Protein AF-A0A353CWJ1-F1 (afdb_monomer)

Structure (mmCIF, N/CA/C/O backbone):
data_AF-A0A353CWJ1-F1
#
_entry.id   AF-A0A353CWJ1-F1
#
loop_
_atom_site.group_PDB
_atom_site.id
_atom_site.type_symbol
_atom_site.label_atom_id
_atom_site.label_alt_id
_atom_site.label_comp_id
_atom_site.label_asym_id
_atom_site.label_entity_id
_atom_site.label_seq_id
_atom_site.pdbx_PDB_ins_code
_atom_site.Cartn_x
_atom_site.Cartn_y
_atom_site.Cartn_z
_atom_site.occupancy
_atom_site.B_iso_or_equiv
_atom_site.auth_seq_id
_atom_site.auth_comp_id
_atom_site.auth_asym_id
_atom_site.auth_atom_id
_atom_site.pdbx_PDB_model_num
ATOM 1 N N . LEU A 1 1 ? -6.516 33.605 -34.864 1.00 30.91 1 LEU A N 1
ATOM 2 C CA . LEU A 1 1 ? -7.105 32.478 -35.620 1.00 30.91 1 LEU A CA 1
ATOM 3 C C . LEU A 1 1 ? -6.208 31.268 -35.409 1.00 30.91 1 LEU A C 1
ATOM 5 O O . LEU A 1 1 ? -5.034 31.409 -35.695 1.00 30.91 1 LEU A O 1
ATOM 9 N N . ALA A 1 2 ? -6.783 30.192 -34.851 1.00 29.67 2 ALA A N 1
ATOM 10 C CA . ALA A 1 2 ? -6.340 28.784 -34.797 1.00 29.67 2 ALA A CA 1
ATOM 11 C C . ALA A 1 2 ? -4.862 28.455 -34.445 1.00 29.67 2 ALA A C 1
ATOM 13 O O . ALA A 1 2 ? -3.939 28.970 -35.045 1.00 29.67 2 ALA A O 1
ATOM 14 N N . GLY A 1 3 ? -4.536 27.546 -33.526 1.00 27.81 3 GLY A N 1
ATOM 15 C CA . GLY A 1 3 ? -5.351 26.601 -32.774 1.00 27.81 3 GLY A CA 1
ATOM 16 C C . GLY A 1 3 ? -4.527 26.004 -31.629 1.00 27.81 3 GLY A C 1
ATOM 17 O O . GLY A 1 3 ? -3.313 25.845 -31.729 1.00 27.81 3 GLY A O 1
ATOM 18 N N . ARG A 1 4 ? -5.202 25.723 -30.513 1.00 30.53 4 ARG A N 1
ATOM 19 C CA . ARG A 1 4 ? -4.633 25.016 -29.364 1.00 30.53 4 ARG A CA 1
ATOM 20 C C . ARG A 1 4 ? -4.456 23.551 -29.760 1.00 30.53 4 ARG A C 1
ATOM 22 O O . ARG A 1 4 ? -5.449 22.858 -29.968 1.00 30.53 4 ARG A O 1
ATOM 29 N N . GLY A 1 5 ? -3.207 23.115 -29.889 1.00 28.50 5 GLY A N 1
ATOM 30 C CA . GLY A 1 5 ? -2.844 21.710 -30.025 1.00 28.50 5 GLY A CA 1
ATOM 31 C C . GLY A 1 5 ? -2.953 21.031 -28.667 1.00 28.50 5 GLY A C 1
ATOM 32 O O . GLY A 1 5 ? -2.163 21.291 -27.764 1.00 28.50 5 GLY A O 1
ATOM 33 N N . ASP A 1 6 ? -3.981 20.206 -28.516 1.00 31.44 6 ASP A N 1
ATOM 34 C CA . ASP A 1 6 ? -4.230 19.348 -27.362 1.00 31.44 6 ASP A CA 1
ATOM 35 C C . ASP A 1 6 ? -3.139 18.253 -27.333 1.00 31.44 6 ASP A C 1
ATOM 37 O O . ASP A 1 6 ? -3.290 17.188 -27.930 1.00 31.44 6 ASP A O 1
ATOM 41 N N . HIS A 1 7 ? -1.993 18.524 -26.696 1.00 31.59 7 HIS A N 1
ATOM 42 C CA . HIS A 1 7 ? -0.890 17.565 -26.549 1.00 31.59 7 HIS A CA 1
ATOM 43 C C . HIS A 1 7 ? -1.217 16.506 -25.485 1.00 31.59 7 HIS A C 1
ATOM 45 O O . HIS A 1 7 ? -0.604 16.427 -24.425 1.00 31.59 7 HIS A O 1
ATOM 51 N N . ARG A 1 8 ? -2.192 15.643 -25.779 1.00 30.39 8 ARG A N 1
ATOM 52 C CA . ARG A 1 8 ? -2.334 14.333 -25.131 1.00 30.39 8 ARG A CA 1
ATOM 53 C C . ARG A 1 8 ? -1.555 13.290 -25.928 1.00 30.39 8 ARG A C 1
ATOM 55 O O . ARG A 1 8 ? -2.130 12.371 -26.501 1.00 30.39 8 ARG A O 1
ATOM 62 N N . CYS A 1 9 ? -0.232 13.415 -25.947 1.00 26.61 9 CYS A N 1
ATOM 63 C CA . CYS A 1 9 ? 0.637 12.367 -26.474 1.00 26.61 9 CYS A CA 1
ATOM 64 C C . CYS A 1 9 ? 0.866 11.309 -25.385 1.00 26.61 9 CYS A C 1
ATOM 66 O O . CYS A 1 9 ? 1.901 11.271 -24.726 1.00 26.61 9 CYS A O 1
ATOM 68 N N . ILE A 1 10 ? -0.124 10.433 -25.182 1.00 32.72 10 ILE A N 1
ATOM 69 C CA . ILE A 1 10 ? 0.111 9.119 -24.566 1.00 32.72 10 ILE A CA 1
ATOM 70 C C . ILE A 1 10 ? 0.687 8.225 -25.668 1.00 32.72 10 ILE A C 1
ATOM 72 O O . ILE A 1 10 ? 0.016 7.361 -26.221 1.00 32.72 10 ILE A O 1
ATOM 76 N N . SER A 1 11 ? 1.936 8.479 -26.024 1.00 33.09 11 SER A N 1
ATOM 77 C CA . SER A 1 11 ? 2.766 7.565 -26.801 1.00 33.09 11 SER A CA 1
ATOM 78 C C . SER A 1 11 ? 4.026 7.359 -25.977 1.00 33.09 11 SER A C 1
ATOM 80 O O . SER A 1 11 ? 5.033 8.024 -26.191 1.00 33.09 11 SER A O 1
ATOM 82 N N . ARG A 1 12 ? 3.918 6.525 -24.937 1.00 37.31 12 ARG A N 1
ATOM 83 C CA . ARG A 1 12 ? 5.063 6.116 -24.118 1.00 37.31 12 ARG A CA 1
ATOM 84 C C . ARG A 1 12 ? 5.442 4.672 -24.477 1.00 37.31 12 ARG A C 1
ATOM 86 O O . ARG A 1 12 ? 4.534 3.885 -24.761 1.00 37.31 12 ARG A O 1
ATOM 93 N N . PRO A 1 13 ? 6.747 4.362 -24.527 1.00 33.88 13 PRO A N 1
ATOM 94 C CA . PRO A 1 13 ? 7.297 3.127 -25.079 1.00 33.88 13 PRO A CA 1
ATOM 95 C C . PRO A 1 13 ? 6.781 1.872 -24.368 1.00 33.88 13 PRO A C 1
ATOM 97 O O . PRO A 1 13 ? 6.214 1.913 -23.277 1.00 33.88 13 PRO A O 1
ATOM 100 N N . SER A 1 14 ? 6.962 0.733 -25.031 1.00 42.59 14 SER A N 1
ATOM 101 C CA . SER A 1 14 ? 6.383 -0.587 -24.745 1.00 42.59 14 SER A CA 1
ATOM 102 C C . SER A 1 14 ? 6.692 -1.202 -23.370 1.00 42.59 14 SER A C 1
ATOM 104 O O . SER A 1 14 ? 6.148 -2.259 -23.061 1.00 42.59 14 SER A O 1
ATOM 106 N N . GLY A 1 15 ? 7.517 -0.572 -22.532 1.00 51.34 15 GLY A N 1
ATOM 107 C CA . GLY A 1 15 ? 7.828 -1.024 -21.176 1.00 51.34 15 GLY A CA 1
ATOM 108 C C . GLY A 1 15 ? 7.157 -0.139 -20.131 1.00 51.34 15 GLY A C 1
ATOM 109 O O . GLY A 1 15 ? 7.317 1.077 -20.138 1.00 51.34 15 GLY A O 1
ATOM 110 N N . SER A 1 16 ? 6.409 -0.732 -19.199 1.00 64.75 16 SER A N 1
ATOM 111 C CA . SER A 1 16 ? 5.935 0.019 -18.027 1.00 64.75 16 SER A CA 1
ATOM 112 C C . SER A 1 16 ? 6.933 -0.146 -16.874 1.00 64.75 16 SER A C 1
ATOM 114 O O . SER A 1 16 ? 7.385 -1.272 -16.652 1.00 64.75 16 SER A O 1
ATOM 116 N N . PRO A 1 17 ? 7.243 0.904 -16.085 1.00 67.44 17 PRO A N 1
ATOM 117 C CA . PRO A 1 17 ? 8.157 0.797 -14.937 1.00 67.44 17 PRO A CA 1
ATOM 118 C C . PRO A 1 17 ? 7.701 -0.251 -13.905 1.00 67.44 17 PRO A C 1
ATOM 120 O O . PRO A 1 17 ? 8.504 -0.772 -13.140 1.00 67.44 17 PRO A O 1
ATOM 123 N N . PHE A 1 18 ? 6.422 -0.638 -13.930 1.00 68.94 18 PHE A N 1
ATOM 124 C CA . PHE A 1 18 ? 5.866 -1.732 -13.131 1.00 68.94 18 PHE A CA 1
ATOM 125 C C . PHE A 1 18 ? 6.396 -3.118 -13.505 1.00 68.94 18 PHE A C 1
ATOM 127 O O . PHE A 1 18 ? 6.504 -3.980 -12.638 1.00 68.94 18 PHE A O 1
ATOM 134 N N . GLN A 1 19 ? 6.697 -3.347 -14.785 1.00 69.50 19 GLN A N 1
ATOM 135 C CA . GLN A 1 19 ? 7.259 -4.618 -15.242 1.00 69.50 19 GLN A CA 1
ATOM 136 C C . GLN A 1 19 ? 8.696 -4.762 -14.743 1.00 69.50 19 GLN A C 1
ATOM 138 O O . GLN A 1 19 ? 9.034 -5.793 -14.171 1.00 69.50 19 GLN A O 1
ATOM 143 N N . PHE A 1 20 ? 9.495 -3.699 -14.862 1.00 74.12 20 PHE A N 1
ATOM 144 C CA . PHE A 1 20 ? 10.858 -3.656 -14.330 1.00 74.12 20 PHE A CA 1
ATOM 145 C C . PHE A 1 20 ? 10.880 -3.789 -12.811 1.00 74.12 20 PHE A C 1
ATOM 147 O O . PHE A 1 20 ? 11.671 -4.559 -12.278 1.00 74.12 20 PHE A O 1
ATOM 154 N N . GLN A 1 21 ? 9.949 -3.135 -12.114 1.00 77.75 21 GLN A N 1
ATOM 155 C CA . GLN A 1 21 ? 9.816 -3.295 -10.671 1.00 77.75 21 GLN A CA 1
ATOM 156 C C . GLN A 1 21 ? 9.611 -4.755 -10.250 1.00 77.75 21 GLN A C 1
ATOM 158 O O . GLN A 1 21 ? 10.223 -5.217 -9.291 1.00 77.75 21 GLN A O 1
ATOM 163 N N . ALA A 1 22 ? 8.742 -5.481 -10.957 1.00 72.12 22 ALA A N 1
ATOM 164 C CA . ALA A 1 22 ? 8.478 -6.881 -10.653 1.00 72.12 22 ALA A CA 1
ATOM 165 C C . ALA A 1 22 ? 9.661 -7.792 -11.023 1.00 72.12 22 ALA A C 1
ATOM 167 O O . ALA A 1 22 ? 9.950 -8.732 -10.292 1.00 72.12 22 ALA A O 1
ATOM 168 N N . MET A 1 23 ? 10.367 -7.500 -12.121 1.00 74.81 23 MET A N 1
ATOM 169 C CA . MET A 1 23 ? 11.551 -8.258 -12.547 1.00 74.81 23 MET A CA 1
ATOM 170 C C . MET A 1 23 ? 12.744 -8.080 -11.600 1.00 74.81 23 MET A C 1
ATOM 172 O O . MET A 1 23 ? 13.456 -9.041 -11.329 1.00 74.81 23 MET A O 1
ATOM 176 N N . HIS A 1 24 ? 12.955 -6.865 -11.091 1.00 78.44 24 HIS A N 1
ATOM 177 C CA . HIS A 1 24 ? 14.080 -6.532 -10.214 1.00 78.44 24 HIS A CA 1
ATOM 178 C C . HIS A 1 24 ? 13.743 -6.619 -8.715 1.00 78.44 24 HIS A C 1
ATOM 180 O O . HIS A 1 24 ? 14.597 -6.317 -7.884 1.00 78.44 24 HIS A O 1
ATOM 186 N N . ASP A 1 25 ? 12.516 -7.022 -8.365 1.00 79.69 25 ASP A N 1
ATOM 187 C CA . ASP A 1 25 ? 12.012 -7.113 -6.987 1.00 79.69 25 ASP A CA 1
ATOM 188 C C . ASP A 1 25 ? 12.264 -5.830 -6.164 1.00 79.69 25 ASP A C 1
ATOM 190 O O . ASP A 1 25 ? 12.694 -5.854 -5.005 1.00 79.69 25 ASP A O 1
ATOM 194 N N . THR A 1 26 ? 12.028 -4.671 -6.789 1.00 82.38 26 THR A N 1
ATOM 195 C CA . THR A 1 26 ? 12.286 -3.359 -6.184 1.00 82.38 26 THR A CA 1
ATOM 196 C C . THR A 1 26 ? 11.067 -2.815 -5.444 1.00 82.38 26 THR A C 1
ATOM 198 O O . THR A 1 26 ? 9.907 -3.040 -5.800 1.00 82.38 26 THR A O 1
ATOM 201 N N . THR A 1 27 ? 11.324 -2.030 -4.400 1.00 83.00 27 THR A N 1
ATOM 202 C CA . THR A 1 27 ? 10.284 -1.273 -3.692 1.00 83.00 27 THR A CA 1
ATOM 203 C C . THR A 1 27 ? 9.790 -0.098 -4.541 1.00 83.00 27 THR A C 1
ATOM 205 O O . THR A 1 27 ? 10.390 0.223 -5.566 1.00 83.00 27 THR A O 1
ATOM 208 N N . ASP A 1 28 ? 8.705 0.574 -4.154 1.00 81.25 28 ASP A N 1
ATOM 209 C CA . ASP A 1 28 ? 8.201 1.739 -4.897 1.00 81.25 28 ASP A CA 1
ATOM 210 C C . ASP A 1 28 ? 9.212 2.894 -4.871 1.00 81.25 28 ASP A C 1
ATOM 212 O O . ASP A 1 28 ? 9.433 3.546 -5.889 1.00 81.25 28 ASP A O 1
ATOM 216 N N . GLU A 1 29 ? 9.867 3.115 -3.729 1.00 82.50 29 GLU A N 1
ATOM 217 C CA . GLU A 1 29 ? 10.924 4.127 -3.576 1.00 82.50 29 GLU A CA 1
ATOM 218 C C . GLU A 1 29 ? 12.157 3.800 -4.408 1.00 82.50 29 GLU A C 1
ATOM 220 O O . GLU A 1 29 ? 12.704 4.676 -5.079 1.00 82.50 29 GLU A O 1
ATOM 225 N N . GLU A 1 30 ? 12.560 2.531 -4.408 1.00 84.62 30 GLU A N 1
ATOM 226 C CA . GLU A 1 30 ? 13.675 2.083 -5.226 1.00 84.62 30 GLU A CA 1
ATOM 227 C C . GLU A 1 30 ? 13.333 2.185 -6.712 1.00 84.62 30 GLU A C 1
ATOM 229 O O . GLU A 1 30 ? 14.128 2.693 -7.481 1.00 84.62 30 GLU A O 1
ATOM 234 N N . THR A 1 31 ? 12.116 1.825 -7.117 1.00 86.25 31 THR A N 1
ATOM 235 C CA . THR A 1 31 ? 11.660 1.937 -8.512 1.00 86.25 31 THR A CA 1
ATOM 236 C C . THR A 1 31 ? 11.688 3.382 -9.002 1.00 86.25 31 THR A C 1
ATOM 238 O O . THR A 1 31 ? 12.132 3.640 -10.116 1.00 86.25 31 THR A O 1
ATOM 241 N N . VAL A 1 32 ? 11.247 4.340 -8.179 1.00 86.75 32 VAL A N 1
ATOM 242 C CA . VAL A 1 32 ? 11.333 5.772 -8.516 1.00 86.75 32 VAL A CA 1
ATOM 243 C C . VAL A 1 32 ? 12.788 6.217 -8.652 1.00 86.75 32 VAL A C 1
ATOM 245 O O . VAL A 1 32 ? 13.117 6.944 -9.585 1.00 86.75 32 VAL A O 1
ATOM 248 N N . ARG A 1 33 ? 13.668 5.769 -7.749 1.00 86.88 33 ARG A N 1
ATOM 249 C CA . ARG A 1 33 ? 15.101 6.089 -7.791 1.00 86.88 33 ARG A CA 1
ATOM 250 C C . ARG A 1 33 ? 15.786 5.487 -9.020 1.00 86.88 33 ARG A C 1
ATOM 252 O O . ARG A 1 33 ? 16.538 6.185 -9.691 1.00 86.88 33 ARG A O 1
ATOM 259 N N . GLN A 1 34 ? 15.505 4.225 -9.323 1.00 87.44 34 GLN A N 1
ATOM 260 C CA . GLN A 1 34 ? 16.024 3.513 -10.488 1.00 87.44 34 GLN A CA 1
ATOM 261 C C . GLN A 1 34 ? 15.547 4.181 -11.778 1.00 87.44 34 GLN A C 1
ATOM 263 O O . GLN A 1 34 ? 16.359 4.477 -12.644 1.00 87.44 34 GLN A O 1
ATOM 268 N N . LEU A 1 35 ? 14.261 4.533 -11.871 1.00 86.38 35 LEU A N 1
ATOM 269 C CA . LEU A 1 35 ? 13.751 5.273 -13.022 1.00 86.38 35 LEU A CA 1
ATOM 270 C C . LEU A 1 35 ? 14.423 6.644 -13.175 1.00 86.38 35 LEU A C 1
ATOM 272 O O . LEU A 1 35 ? 14.682 7.048 -14.298 1.00 86.38 35 LEU A O 1
ATOM 276 N N . ALA A 1 36 ? 14.739 7.335 -12.078 1.00 86.75 36 ALA A N 1
ATOM 277 C CA . ALA A 1 36 ? 15.370 8.652 -12.135 1.00 86.75 36 ALA A CA 1
ATOM 278 C C . ALA A 1 36 ? 16.849 8.599 -12.551 1.00 86.75 36 ALA A C 1
ATOM 280 O O . ALA A 1 36 ? 17.288 9.440 -13.330 1.00 86.75 36 ALA A O 1
ATOM 281 N N . PHE A 1 37 ? 17.614 7.622 -12.056 1.00 87.44 37 PHE A N 1
ATOM 282 C CA . PHE A 1 37 ? 19.081 7.669 -12.128 1.00 87.44 37 PHE A CA 1
ATOM 283 C C . PHE A 1 37 ? 19.746 6.482 -12.831 1.00 87.44 37 PHE A C 1
ATOM 285 O O . PHE A 1 37 ? 20.940 6.555 -13.109 1.00 87.44 37 PHE A O 1
ATOM 292 N N . ASN A 1 38 ? 19.031 5.388 -13.108 1.00 87.38 38 ASN A N 1
ATOM 293 C CA . ASN A 1 38 ? 19.634 4.213 -13.728 1.00 87.38 38 ASN A CA 1
ATOM 294 C C . ASN A 1 38 ? 19.552 4.279 -15.259 1.00 87.38 38 ASN A C 1
ATOM 296 O O . ASN A 1 38 ? 18.500 4.055 -15.859 1.00 87.38 38 ASN A O 1
ATOM 300 N N . THR A 1 39 ? 20.701 4.506 -15.892 1.00 84.62 39 THR A N 1
ATOM 301 C CA . THR A 1 39 ? 20.842 4.549 -17.351 1.00 84.62 39 THR A CA 1
ATOM 302 C C . THR A 1 39 ? 20.463 3.230 -18.031 1.00 84.62 39 THR A C 1
ATOM 304 O O . THR A 1 39 ? 19.946 3.250 -19.145 1.00 84.62 39 THR A O 1
ATOM 307 N N . GLU A 1 40 ? 20.654 2.079 -17.376 1.00 84.44 40 GLU A N 1
ATOM 308 C CA . GLU A 1 40 ? 20.216 0.780 -17.910 1.00 84.44 40 GLU A CA 1
ATOM 309 C C . GLU A 1 40 ? 18.692 0.736 -18.048 1.00 84.44 40 GLU A C 1
ATOM 311 O O . GLU A 1 40 ? 18.171 0.256 -19.054 1.00 84.44 40 GLU A O 1
ATOM 316 N N . TRP A 1 41 ? 17.969 1.295 -17.071 1.00 85.44 41 TRP A N 1
ATOM 317 C CA . TRP A 1 41 ? 16.512 1.404 -17.125 1.00 85.44 41 TRP A CA 1
ATOM 318 C C . TRP A 1 41 ? 16.070 2.400 -18.189 1.00 85.44 41 TRP A C 1
ATOM 320 O O . TRP A 1 41 ? 15.092 2.139 -18.883 1.00 85.44 41 TRP A O 1
ATOM 330 N N . HIS A 1 42 ? 16.789 3.515 -18.354 1.00 86.12 42 HIS A N 1
ATOM 331 C CA . HIS A 1 42 ? 16.493 4.478 -19.417 1.00 86.12 42 HIS A CA 1
ATOM 332 C C . HIS A 1 42 ? 16.626 3.838 -20.791 1.00 86.12 42 HIS A C 1
ATOM 334 O O . HIS A 1 42 ? 15.705 3.934 -21.595 1.00 86.12 42 HIS A O 1
ATOM 340 N N . TYR A 1 43 ? 17.722 3.121 -21.032 1.00 82.44 43 TYR A N 1
ATOM 341 C CA . TYR A 1 43 ? 17.945 2.433 -22.298 1.00 82.44 43 TYR A CA 1
ATOM 342 C C . TYR A 1 43 ? 16.901 1.338 -22.540 1.00 82.44 43 TYR A C 1
ATOM 344 O O . TYR A 1 43 ? 16.308 1.260 -23.613 1.00 82.44 43 TYR A O 1
ATOM 352 N N . ALA A 1 44 ? 16.621 0.516 -21.527 1.00 80.06 44 ALA A N 1
ATOM 353 C CA . ALA A 1 44 ? 15.680 -0.589 -21.656 1.00 80.06 44 ALA A CA 1
ATOM 354 C C . ALA A 1 44 ? 14.219 -0.130 -21.825 1.00 80.06 44 ALA A C 1
ATOM 356 O O . ALA A 1 44 ? 13.419 -0.826 -22.453 1.00 80.06 44 ALA A O 1
ATOM 357 N N . LEU A 1 45 ? 13.867 1.037 -21.278 1.00 77.62 45 LEU A N 1
ATOM 358 C CA . LEU A 1 45 ? 12.556 1.666 -21.434 1.00 77.62 45 LEU A CA 1
ATOM 359 C C . LEU A 1 45 ? 12.490 2.631 -22.622 1.00 77.62 45 LEU A C 1
ATOM 361 O O . LEU A 1 45 ? 11.457 3.269 -22.781 1.00 77.62 45 LEU A O 1
ATOM 365 N N . ASP A 1 46 ? 13.540 2.735 -23.443 1.00 81.75 46 ASP A N 1
ATOM 366 C CA . ASP A 1 46 ? 13.624 3.677 -24.569 1.00 81.75 46 ASP A CA 1
ATOM 367 C C . ASP A 1 46 ? 13.323 5.135 -24.149 1.00 81.75 46 ASP A C 1
ATOM 369 O O . ASP A 1 46 ? 12.637 5.899 -24.827 1.00 81.75 46 ASP A O 1
ATOM 373 N N . LEU A 1 47 ? 13.807 5.519 -22.963 1.00 79.12 47 LEU A N 1
ATOM 374 C CA . LEU A 1 47 ? 13.747 6.882 -22.438 1.00 79.12 47 LEU A CA 1
ATOM 375 C C . LEU A 1 47 ? 14.954 7.661 -22.963 1.00 79.12 47 LEU A C 1
ATOM 377 O O . LEU A 1 47 ? 15.935 7.878 -22.254 1.00 79.12 47 LEU A O 1
ATOM 381 N N . SER A 1 48 ? 14.879 8.060 -24.231 1.00 71.25 48 SER A N 1
ATOM 382 C CA . SER A 1 48 ? 15.932 8.828 -24.907 1.00 71.25 48 SER A CA 1
ATOM 383 C C . SER A 1 48 ? 15.971 10.311 -24.515 1.00 71.25 48 SER A C 1
ATOM 385 O O . SER A 1 48 ? 16.883 11.026 -24.920 1.00 71.25 48 SER A O 1
ATOM 387 N N . ASP A 1 49 ? 14.953 10.795 -23.801 1.00 75.19 49 ASP A N 1
ATOM 388 C CA . ASP A 1 49 ? 14.828 12.191 -23.384 1.00 75.19 49 ASP A CA 1
ATOM 389 C C . ASP A 1 49 ? 15.449 12.404 -21.999 1.00 75.19 49 ASP A C 1
ATOM 391 O O . ASP A 1 49 ? 15.070 11.728 -21.046 1.00 75.19 49 ASP A O 1
ATOM 395 N N . GLU A 1 50 ? 16.367 13.366 -21.886 1.00 74.62 50 GLU A N 1
ATOM 396 C CA . GLU A 1 50 ? 17.038 13.761 -20.638 1.00 74.62 50 GLU A CA 1
ATOM 397 C C . GLU A 1 50 ? 16.150 14.606 -19.710 1.00 74.62 50 GLU A C 1
ATOM 399 O O . GLU A 1 50 ? 16.568 14.963 -18.611 1.00 74.62 50 GLU A O 1
ATOM 404 N N . SER A 1 51 ? 14.922 14.925 -20.127 1.00 79.25 51 SER A N 1
ATOM 405 C CA . SER A 1 51 ? 13.958 15.651 -19.304 1.00 79.25 51 SER A CA 1
ATOM 406 C C . SER A 1 51 ? 13.548 14.889 -18.039 1.00 79.25 51 SER A C 1
ATOM 408 O O . SER A 1 51 ? 13.199 13.701 -18.067 1.00 79.25 51 SER A O 1
ATOM 410 N N . ASP A 1 52 ? 13.440 15.632 -16.935 1.00 74.44 52 ASP A N 1
ATOM 411 C CA . ASP A 1 52 ? 12.855 15.154 -15.681 1.00 74.44 52 ASP A CA 1
ATOM 412 C C . ASP A 1 52 ? 11.418 14.627 -15.874 1.00 74.44 52 ASP A C 1
ATOM 414 O O . ASP A 1 52 ? 11.000 13.705 -15.178 1.00 74.44 52 ASP A O 1
ATOM 418 N N . GLU A 1 53 ? 10.652 15.136 -16.848 1.00 73.94 53 GLU A N 1
ATOM 419 C CA . GLU A 1 53 ? 9.279 14.666 -17.116 1.00 73.94 53 GLU A CA 1
ATOM 420 C C . GLU A 1 53 ? 9.211 13.218 -17.643 1.00 73.94 53 GLU A C 1
ATOM 422 O O . GLU A 1 53 ? 8.187 12.527 -17.496 1.00 73.94 53 GLU A O 1
ATOM 427 N N . GLY A 1 54 ? 10.287 12.764 -18.291 1.00 72.56 54 GLY A N 1
ATOM 428 C CA . GLY A 1 54 ? 10.431 11.413 -18.829 1.00 72.56 54 GLY A CA 1
ATOM 429 C C . GLY A 1 54 ? 11.040 10.441 -17.821 1.00 72.56 54 GLY A C 1
ATOM 430 O O . GLY A 1 54 ? 10.583 9.300 -17.719 1.00 72.56 54 GLY A O 1
ATOM 431 N N . LYS A 1 55 ? 12.032 10.909 -17.055 1.00 82.62 55 LYS A N 1
ATOM 432 C CA . LYS A 1 55 ? 12.860 10.081 -16.165 1.00 82.62 55 LYS A CA 1
ATOM 433 C C . LYS A 1 55 ? 12.386 10.064 -14.711 1.00 82.62 55 LYS A C 1
ATOM 435 O O . LYS A 1 55 ? 12.717 9.146 -13.970 1.00 82.62 55 LYS A O 1
ATOM 440 N N . TYR A 1 56 ? 11.558 11.012 -14.278 1.00 83.56 56 TYR A N 1
ATOM 441 C CA . TYR A 1 56 ? 11.060 11.053 -12.905 1.00 83.56 56 TYR A CA 1
ATOM 442 C C . TYR A 1 56 ? 9.546 10.836 -12.813 1.00 83.56 56 TYR A C 1
ATOM 444 O O . TYR A 1 56 ? 8.741 11.429 -13.531 1.00 83.56 56 TYR A O 1
ATOM 452 N N . VAL A 1 57 ? 9.130 10.007 -11.851 1.00 83.06 57 VAL A N 1
ATOM 453 C CA . VAL A 1 57 ? 7.729 9.887 -11.431 1.00 83.06 57 VAL A CA 1
ATOM 454 C C . VAL A 1 57 ? 7.647 9.916 -9.914 1.00 83.06 57 VAL A C 1
ATOM 456 O O . VAL A 1 57 ? 8.397 9.234 -9.225 1.00 83.06 57 VAL A O 1
ATOM 459 N N . CYS A 1 58 ? 6.703 10.673 -9.358 1.00 81.38 58 CYS A N 1
ATOM 460 C CA . CYS A 1 58 ? 6.505 10.652 -7.914 1.00 81.38 58 CYS A CA 1
ATOM 461 C C . CYS A 1 58 ? 5.812 9.349 -7.468 1.00 81.38 58 CYS A C 1
ATOM 463 O O . CYS A 1 58 ? 5.019 8.754 -8.206 1.00 81.38 58 CYS A O 1
ATOM 465 N N . LEU A 1 59 ? 6.046 8.942 -6.215 1.00 79.56 59 LEU A N 1
ATOM 466 C CA . LEU A 1 59 ? 5.468 7.729 -5.612 1.00 79.56 59 LEU A CA 1
ATOM 467 C C . LEU A 1 59 ? 3.944 7.650 -5.762 1.00 79.56 59 LEU A C 1
ATOM 469 O O . LEU A 1 59 ? 3.385 6.598 -6.067 1.00 79.56 59 LEU A O 1
ATOM 473 N N . ARG A 1 60 ? 3.254 8.784 -5.583 1.00 76.62 60 ARG A N 1
ATOM 474 C CA . ARG A 1 60 ? 1.795 8.853 -5.728 1.00 76.62 60 ARG A CA 1
ATOM 475 C C . ARG A 1 60 ? 1.356 8.512 -7.152 1.00 76.62 60 ARG A C 1
ATOM 477 O O . ARG A 1 60 ? 0.345 7.826 -7.314 1.00 76.62 60 ARG A O 1
ATOM 484 N N . THR A 1 61 ? 2.082 8.978 -8.163 1.00 80.38 61 THR A N 1
ATOM 485 C CA . THR A 1 61 ? 1.784 8.690 -9.571 1.00 80.38 61 THR A CA 1
ATOM 486 C C . THR A 1 61 ? 2.022 7.220 -9.880 1.00 80.38 61 THR A C 1
ATOM 488 O O . THR A 1 61 ? 1.124 6.578 -10.424 1.00 80.38 61 THR A O 1
ATOM 491 N N . LEU A 1 62 ? 3.163 6.665 -9.451 1.00 79.44 62 LEU A N 1
ATOM 492 C CA . LEU A 1 62 ? 3.477 5.240 -9.595 1.00 79.44 62 LEU A CA 1
ATOM 493 C C . LEU A 1 62 ? 2.358 4.375 -8.991 1.00 79.44 62 LEU A C 1
ATOM 495 O O . LEU A 1 62 ? 1.785 3.511 -9.655 1.00 79.44 62 LEU A O 1
ATOM 499 N N . TRP A 1 63 ? 1.955 4.684 -7.760 1.00 71.62 63 TRP A N 1
ATOM 500 C CA . TRP A 1 63 ? 0.876 3.982 -7.074 1.00 71.62 63 TRP A CA 1
ATOM 501 C C . TRP A 1 63 ? -0.470 4.095 -7.803 1.00 71.62 63 TRP A C 1
ATOM 503 O O . TRP A 1 63 ? -1.166 3.099 -7.999 1.00 71.62 63 TRP A O 1
ATOM 513 N N . THR A 1 64 ? -0.839 5.301 -8.237 1.00 73.19 64 THR A N 1
ATOM 514 C CA . THR A 1 64 ? -2.126 5.557 -8.908 1.00 73.19 64 THR A CA 1
ATOM 515 C C . THR A 1 64 ? -2.212 4.826 -10.244 1.00 73.19 64 THR A C 1
ATOM 517 O O . THR A 1 64 ? -3.236 4.220 -10.556 1.00 73.19 64 THR A O 1
ATOM 520 N N . MET A 1 65 ? -1.127 4.830 -11.018 1.00 75.31 65 MET A N 1
ATOM 521 C CA . MET A 1 65 ? -1.048 4.087 -12.272 1.00 75.31 65 MET A CA 1
ATOM 522 C C . MET A 1 65 ? -1.140 2.573 -12.037 1.00 75.31 65 MET A C 1
ATOM 524 O O . MET A 1 65 ? -1.896 1.907 -12.745 1.00 75.31 65 MET A O 1
ATOM 528 N N . ARG A 1 66 ? -0.470 2.029 -11.007 1.00 75.50 66 ARG A N 1
ATOM 529 C CA . ARG A 1 66 ? -0.588 0.605 -10.638 1.00 75.50 66 ARG A CA 1
ATOM 530 C C . ARG A 1 66 ? -2.030 0.218 -10.312 1.00 75.50 66 ARG A C 1
ATOM 532 O O . ARG A 1 66 ? -2.513 -0.795 -10.813 1.00 75.50 66 ARG A O 1
ATOM 539 N N . GLN A 1 67 ? -2.719 1.028 -9.505 1.00 70.12 67 GLN A N 1
ATOM 540 C CA . GL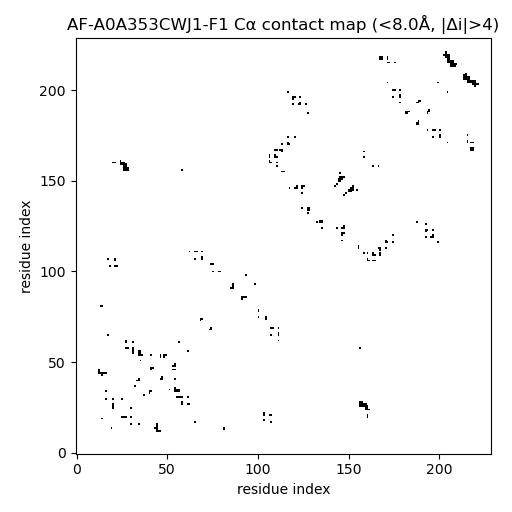N A 1 67 ? -4.131 0.811 -9.170 1.00 70.12 67 GLN A CA 1
ATOM 541 C C . GLN A 1 67 ? -5.001 0.799 -10.424 1.00 70.12 67 GLN A C 1
ATOM 543 O O . GLN A 1 67 ? -5.747 -0.149 -10.645 1.00 70.12 67 GLN A O 1
ATOM 548 N N . LEU A 1 68 ? -4.851 1.803 -11.290 1.00 73.00 68 LEU A N 1
ATOM 549 C CA . LEU A 1 68 ? -5.651 1.930 -12.506 1.00 73.00 68 LEU A CA 1
ATOM 550 C C . LEU A 1 68 ? -5.440 0.747 -13.466 1.00 73.00 68 LEU A C 1
ATOM 552 O O . LEU A 1 68 ? -6.398 0.252 -14.063 1.00 73.00 68 LEU A O 1
ATOM 556 N N . LEU A 1 69 ? -4.200 0.268 -13.597 1.00 70.81 69 LEU A N 1
ATOM 557 C CA . LEU A 1 69 ? -3.867 -0.906 -14.408 1.00 70.81 69 LEU A CA 1
ATOM 558 C C . LEU A 1 69 ? -4.477 -2.192 -13.840 1.00 70.81 69 LEU A C 1
ATOM 560 O O . LEU A 1 69 ? -5.046 -2.983 -14.599 1.00 70.81 69 LEU A O 1
ATOM 564 N N . ALA A 1 70 ? -4.405 -2.379 -12.518 1.00 68.44 70 ALA A N 1
ATOM 565 C CA . ALA A 1 70 ? -4.989 -3.529 -11.833 1.00 68.44 70 ALA A CA 1
ATOM 566 C C . ALA A 1 70 ? -6.529 -3.519 -11.894 1.00 68.44 70 ALA A C 1
ATOM 568 O O . ALA A 1 70 ? -7.147 -4.553 -12.154 1.00 68.44 70 ALA A O 1
ATOM 569 N N 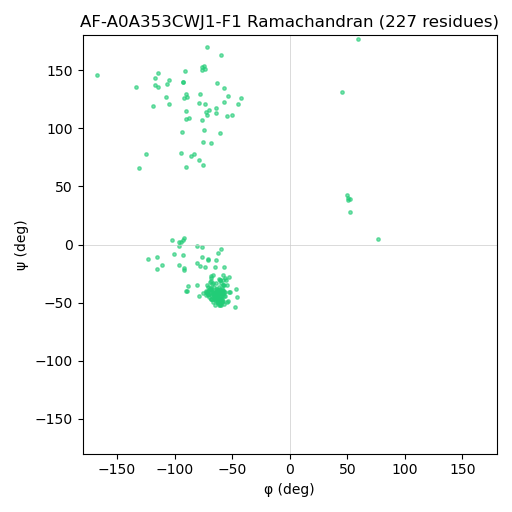. GLU A 1 71 ? -7.160 -2.357 -11.701 1.00 65.94 71 GLU A N 1
ATOM 570 C CA . GLU A 1 71 ? -8.615 -2.180 -11.769 1.00 65.94 71 GLU A CA 1
ATOM 571 C C . GLU A 1 71 ? -9.165 -2.479 -13.163 1.00 65.94 71 GLU A C 1
ATOM 573 O O . GLU A 1 71 ? -10.154 -3.203 -13.308 1.00 65.94 71 GLU A O 1
ATOM 578 N N . LYS A 1 72 ? -8.499 -1.959 -14.199 1.00 72.38 72 LYS A N 1
ATOM 579 C CA . LYS A 1 72 ? -8.914 -2.131 -15.595 1.00 72.38 72 LYS A CA 1
ATOM 580 C C . LYS A 1 72 ? -8.499 -3.474 -16.201 1.00 72.38 72 LYS A C 1
ATOM 582 O O . LYS A 1 72 ? -8.820 -3.723 -17.359 1.00 72.38 72 LYS A O 1
ATOM 587 N N . LYS A 1 73 ? -7.798 -4.337 -15.450 1.00 68.62 73 LYS A N 1
ATOM 588 C CA . LYS A 1 73 ? -7.206 -5.599 -15.945 1.00 68.62 73 LYS A CA 1
ATOM 589 C C . LYS A 1 73 ? -6.329 -5.403 -17.195 1.00 68.62 73 LYS A C 1
ATOM 591 O O . LYS A 1 73 ? -6.214 -6.294 -18.039 1.00 68.62 73 LYS A O 1
ATOM 596 N N . LEU A 1 74 ? -5.755 -4.207 -17.329 1.00 68.62 74 LEU A N 1
ATOM 597 C CA . LEU A 1 74 ? -4.848 -3.846 -18.419 1.00 68.62 74 LEU A CA 1
ATOM 598 C C . LEU A 1 74 ? -3.450 -4.421 -18.179 1.00 68.62 74 LEU A C 1
ATOM 600 O O . LEU A 1 74 ? -2.691 -4.563 -19.129 1.00 68.62 74 LEU A O 1
ATOM 604 N N . ASP A 1 75 ? -3.148 -4.796 -16.932 1.00 64.94 75 ASP A N 1
ATOM 605 C CA . ASP A 1 75 ? -1.938 -5.501 -16.502 1.00 64.94 75 ASP A CA 1
ATOM 606 C C . ASP A 1 75 ? -1.620 -6.702 -17.405 1.00 64.94 75 ASP A C 1
ATOM 608 O O . ASP A 1 75 ? -0.538 -6.791 -17.986 1.00 64.94 75 ASP A O 1
ATOM 612 N N . ARG A 1 76 ? -2.597 -7.595 -17.586 1.00 66.06 76 ARG A N 1
ATOM 613 C CA . ARG A 1 76 ? -2.426 -8.815 -18.379 1.00 66.06 76 ARG A CA 1
ATOM 614 C C . ARG A 1 76 ? -2.359 -8.532 -19.877 1.00 66.06 76 ARG A C 1
ATOM 616 O O . ARG A 1 76 ? -1.550 -9.133 -20.567 1.00 66.06 76 ARG A O 1
ATOM 623 N N . LEU A 1 77 ? -3.185 -7.609 -20.372 1.00 69.62 77 LEU A N 1
ATOM 624 C CA . LEU A 1 77 ? -3.209 -7.258 -21.794 1.00 69.62 77 LEU A CA 1
ATOM 625 C C . LEU A 1 77 ? -1.906 -6.590 -22.239 1.00 69.62 77 LEU A C 1
ATOM 627 O O . LEU A 1 77 ? -1.383 -6.940 -23.293 1.00 69.62 77 LEU A O 1
ATOM 631 N N . LEU A 1 78 ? -1.368 -5.666 -21.439 1.00 69.44 78 LEU A N 1
ATOM 632 C CA . LEU A 1 78 ? -0.081 -5.028 -21.715 1.00 69.44 78 LEU A CA 1
ATOM 633 C C . LEU A 1 78 ? 1.043 -6.059 -21.728 1.00 69.44 78 LEU A C 1
ATOM 635 O O . LEU A 1 78 ? 1.805 -6.099 -22.689 1.00 69.44 78 LEU A O 1
ATOM 639 N N . PHE A 1 79 ? 1.107 -6.919 -20.708 1.00 69.19 79 PHE A N 1
ATOM 640 C CA . PHE A 1 79 ? 2.134 -7.953 -20.638 1.00 69.19 79 PHE A CA 1
ATOM 641 C C . PHE A 1 79 ? 2.043 -8.912 -21.828 1.00 69.19 79 PHE A C 1
ATOM 643 O O . PHE A 1 79 ? 3.011 -9.063 -22.565 1.00 69.19 79 PHE A O 1
ATOM 650 N N . ASP A 1 80 ? 0.862 -9.480 -22.089 1.00 70.38 80 ASP A N 1
ATOM 651 C CA . ASP A 1 80 ? 0.659 -10.417 -23.196 1.00 70.38 80 ASP A CA 1
ATOM 652 C C . ASP A 1 80 ? 1.011 -9.778 -24.547 1.00 70.38 80 ASP A C 1
ATOM 654 O O . ASP A 1 80 ? 1.583 -10.440 -25.409 1.00 70.38 80 ASP A O 1
ATOM 658 N N . THR A 1 81 ? 0.693 -8.496 -24.750 1.00 72.81 81 THR A N 1
ATOM 659 C CA . THR A 1 81 ? 0.995 -7.787 -26.004 1.00 72.81 81 THR A CA 1
ATOM 660 C C . THR A 1 81 ? 2.498 -7.591 -26.186 1.00 72.81 81 THR A C 1
ATOM 662 O O . THR A 1 81 ? 3.028 -7.890 -27.257 1.00 72.81 81 THR A O 1
ATOM 665 N N . VAL A 1 82 ? 3.194 -7.139 -25.141 1.00 71.88 82 VAL A N 1
ATOM 666 C CA . VAL A 1 82 ? 4.647 -6.919 -25.166 1.00 71.88 82 VAL A CA 1
ATOM 667 C C . VAL A 1 82 ? 5.382 -8.247 -25.333 1.00 71.88 82 VAL A C 1
ATOM 669 O O . VAL A 1 82 ? 6.219 -8.371 -26.223 1.00 71.88 82 VAL A O 1
ATOM 672 N N . THR A 1 83 ? 5.015 -9.277 -24.568 1.00 67.25 83 THR A N 1
ATOM 673 C CA . THR A 1 83 ? 5.620 -10.611 -24.666 1.00 67.25 83 THR A CA 1
ATOM 674 C C . THR A 1 83 ? 5.369 -11.254 -26.024 1.00 67.25 83 THR A C 1
ATOM 676 O O . THR A 1 83 ? 6.296 -11.814 -26.595 1.00 67.25 83 THR A O 1
ATOM 679 N N . LYS A 1 84 ? 4.162 -11.136 -26.598 1.00 72.50 84 LYS A N 1
ATOM 680 C CA . LYS A 1 84 ? 3.892 -11.624 -27.963 1.00 72.50 84 LYS A CA 1
ATOM 681 C C . LYS A 1 84 ? 4.746 -10.904 -28.997 1.00 72.50 84 LYS A C 1
ATOM 683 O O . LYS A 1 84 ? 5.264 -11.544 -29.910 1.00 72.50 84 LYS A O 1
ATOM 688 N N . LYS A 1 85 ? 4.912 -9.585 -28.857 1.00 76.69 85 LYS A N 1
ATOM 689 C CA . LYS A 1 85 ? 5.750 -8.811 -29.773 1.00 76.69 85 LYS A CA 1
ATOM 690 C C . LYS A 1 85 ? 7.215 -9.231 -29.655 1.00 76.69 85 LYS A C 1
ATOM 692 O O . LYS A 1 85 ? 7.821 -9.535 -30.677 1.00 76.69 85 LYS A O 1
ATOM 697 N N . LEU A 1 86 ? 7.746 -9.344 -28.439 1.00 70.69 86 LEU A N 1
ATOM 698 C CA . LEU A 1 86 ? 9.107 -9.825 -28.191 1.00 70.69 86 LEU A CA 1
ATOM 699 C C . LEU A 1 86 ? 9.308 -11.253 -28.716 1.00 70.69 86 LEU A C 1
ATOM 701 O O . LEU A 1 86 ? 10.266 -11.494 -29.439 1.00 70.69 86 LEU A O 1
ATOM 705 N N . ALA A 1 87 ? 8.376 -12.173 -28.459 1.00 73.25 87 ALA A N 1
ATOM 706 C CA . ALA A 1 87 ? 8.437 -13.538 -28.981 1.00 73.25 87 ALA A CA 1
ATOM 707 C C . ALA A 1 87 ? 8.478 -13.576 -30.516 1.00 73.25 87 ALA A C 1
ATOM 709 O O . ALA A 1 87 ? 9.248 -14.344 -31.086 1.00 73.25 87 ALA A O 1
ATOM 710 N N . SER A 1 88 ? 7.701 -12.712 -31.183 1.00 75.50 88 SER A N 1
ATOM 711 C CA . SER A 1 88 ? 7.711 -12.605 -32.647 1.00 75.50 88 SER A CA 1
ATOM 712 C C . SER A 1 88 ? 9.015 -12.026 -33.203 1.00 75.50 88 SER A C 1
ATOM 714 O O . SER A 1 88 ? 9.487 -12.485 -34.236 1.00 75.50 88 SER A O 1
ATOM 716 N N . VAL A 1 89 ? 9.612 -11.043 -32.519 1.00 79.44 89 VAL A N 1
ATOM 717 C CA . VAL A 1 89 ? 10.854 -10.379 -32.952 1.00 79.44 89 VAL A CA 1
ATOM 718 C C . VAL A 1 89 ? 12.067 -11.275 -32.710 1.00 79.44 89 VAL A C 1
ATOM 720 O O . VAL A 1 89 ? 12.933 -11.384 -33.570 1.00 79.44 89 VAL A O 1
ATOM 723 N N . PHE A 1 90 ? 12.109 -11.954 -31.564 1.00 73.00 90 PHE A N 1
ATOM 724 C CA . PHE A 1 90 ? 13.218 -12.821 -31.168 1.00 73.00 90 PHE A CA 1
ATOM 725 C C . PHE A 1 90 ? 13.027 -14.292 -31.576 1.00 73.00 90 PHE A C 1
ATOM 727 O O . PHE A 1 90 ? 13.862 -15.124 -31.234 1.00 73.00 90 PHE A O 1
ATOM 734 N N . CYS A 1 91 ? 11.948 -14.624 -32.300 1.00 69.88 91 CYS A N 1
ATOM 735 C CA . CYS A 1 91 ? 11.612 -15.988 -32.736 1.00 69.88 91 CYS A CA 1
ATOM 736 C C . CYS A 1 91 ? 11.649 -17.020 -31.590 1.00 69.88 91 CYS A C 1
ATOM 738 O O . CYS A 1 91 ? 12.116 -18.148 -31.756 1.00 69.88 91 CYS A O 1
ATOM 740 N N . VAL A 1 92 ? 11.167 -16.625 -30.409 1.00 68.94 92 VAL A N 1
ATOM 741 C CA . VAL A 1 92 ? 11.184 -17.462 -29.202 1.00 68.94 92 VAL A CA 1
ATOM 742 C C . VAL A 1 92 ? 9.901 -18.282 -29.118 1.00 68.94 92 VAL A C 1
ATOM 744 O O . VAL A 1 92 ? 8.795 -17.745 -29.184 1.00 68.94 92 VAL A O 1
ATOM 747 N N . ASP A 1 93 ? 10.048 -19.590 -28.910 1.00 61.50 93 ASP A N 1
ATOM 748 C CA . ASP A 1 93 ? 8.929 -20.493 -28.650 1.00 61.50 93 ASP A CA 1
ATOM 749 C C . ASP A 1 93 ? 8.395 -20.293 -27.221 1.00 61.50 93 ASP A C 1
ATOM 751 O O . ASP A 1 93 ? 8.920 -20.828 -26.240 1.00 61.50 93 ASP A O 1
ATOM 755 N N . THR A 1 94 ? 7.313 -19.523 -27.103 1.00 60.91 94 THR A N 1
ATOM 756 C CA . THR A 1 94 ? 6.652 -19.232 -25.823 1.00 60.91 94 THR A CA 1
ATOM 757 C C . THR A 1 94 ? 6.050 -20.465 -25.145 1.00 60.91 94 THR A C 1
ATOM 759 O O . THR A 1 94 ? 5.709 -20.383 -23.970 1.00 60.91 94 THR A O 1
ATOM 762 N N . SER A 1 95 ? 5.912 -21.605 -25.840 1.00 58.75 95 SER A N 1
ATOM 763 C CA . SER A 1 95 ? 5.411 -22.852 -25.235 1.00 58.75 95 SER A CA 1
ATOM 764 C C . SER A 1 95 ? 6.435 -23.529 -24.315 1.00 58.75 95 SER A C 1
ATOM 766 O O . SER A 1 95 ? 6.059 -24.313 -23.444 1.00 58.75 95 SER A O 1
ATOM 768 N N . LYS A 1 96 ? 7.724 -23.190 -24.470 1.00 55.06 96 LYS A N 1
ATOM 769 C CA . LYS A 1 96 ? 8.844 -23.733 -23.684 1.00 55.06 96 LYS A CA 1
ATOM 770 C C . LYS A 1 96 ? 9.319 -22.796 -22.569 1.00 55.06 96 LYS A C 1
ATOM 772 O O . LYS A 1 96 ? 10.134 -23.203 -21.745 1.00 55.06 96 LYS A O 1
ATOM 777 N N . GLN A 1 97 ? 8.819 -21.559 -22.520 1.00 53.16 97 GLN A N 1
ATOM 778 C CA . GLN A 1 97 ? 9.138 -20.596 -21.463 1.00 53.16 97 GLN A CA 1
ATOM 779 C C . GLN A 1 97 ? 8.125 -20.655 -20.314 1.00 53.16 97 GLN A C 1
ATOM 781 O O . GLN A 1 97 ? 6.914 -20.720 -20.525 1.00 53.16 97 GLN A O 1
ATOM 786 N N . ARG A 1 98 ? 8.617 -20.556 -19.071 1.00 53.16 98 ARG A N 1
ATOM 787 C CA . ARG A 1 98 ? 7.763 -20.227 -17.923 1.00 53.16 98 ARG A CA 1
ATOM 788 C C . ARG A 1 98 ? 7.207 -18.818 -18.139 1.00 53.16 98 ARG A C 1
ATOM 790 O O . ARG A 1 98 ? 7.956 -17.855 -18.231 1.00 53.16 98 ARG A O 1
ATOM 797 N N . LEU A 1 99 ? 5.886 -18.700 -18.255 1.00 54.03 99 LEU A N 1
ATOM 798 C CA . LEU A 1 99 ? 5.219 -17.406 -18.375 1.00 54.03 99 LEU A CA 1
ATOM 799 C C . LEU A 1 99 ? 5.189 -16.710 -17.006 1.00 54.03 99 LEU A C 1
ATOM 801 O O . LEU A 1 99 ? 4.201 -16.802 -16.274 1.00 54.03 99 LEU A O 1
ATOM 805 N N . ASP A 1 100 ? 6.237 -15.948 -16.696 1.00 57.38 100 ASP A N 1
ATOM 806 C CA . ASP A 1 100 ? 6.335 -15.109 -15.487 1.00 57.38 100 ASP A CA 1
ATOM 807 C C . ASP A 1 100 ? 5.264 -14.000 -15.417 1.00 57.38 100 ASP A C 1
ATOM 809 O O . ASP A 1 100 ? 5.059 -13.379 -14.375 1.00 57.38 100 ASP A O 1
ATOM 813 N N . SER A 1 101 ? 4.481 -13.830 -16.490 1.00 56.31 101 SER A N 1
ATOM 814 C CA . SER A 1 101 ? 3.257 -13.013 -16.547 1.00 56.31 101 SER A CA 1
ATOM 815 C C . SER A 1 101 ? 2.306 -13.241 -15.366 1.00 56.31 101 SER A C 1
ATOM 817 O O . SER A 1 101 ? 1.687 -12.301 -14.862 1.00 56.31 101 SER A O 1
ATOM 819 N N . VAL A 1 102 ? 2.169 -14.491 -14.907 1.00 56.03 102 VAL A N 1
ATOM 820 C CA . VAL A 1 102 ? 1.229 -14.849 -13.839 1.00 56.03 102 VAL A CA 1
ATOM 821 C C . VAL A 1 102 ? 1.726 -14.327 -12.495 1.00 56.03 102 VAL A C 1
ATOM 823 O O . VAL A 1 102 ? 0.922 -13.779 -11.745 1.00 56.03 102 VAL A O 1
ATOM 826 N N . HIS A 1 103 ? 3.031 -14.438 -12.231 1.00 59.62 103 HIS A N 1
ATOM 827 C CA . HIS A 1 103 ? 3.663 -13.946 -11.006 1.00 59.62 103 HIS A CA 1
ATOM 828 C C . HIS A 1 103 ? 3.639 -12.412 -10.959 1.00 59.62 103 HIS A C 1
ATOM 830 O O . HIS A 1 103 ? 3.136 -11.822 -10.005 1.00 59.62 103 HIS A O 1
ATOM 836 N N . ILE A 1 104 ? 4.014 -11.750 -12.057 1.00 61.19 104 ILE A N 1
ATOM 837 C CA . ILE A 1 104 ? 4.003 -10.282 -12.148 1.00 61.19 104 ILE A CA 1
ATOM 838 C C . ILE A 1 104 ? 2.581 -9.723 -11.967 1.00 61.19 104 ILE A C 1
ATOM 840 O O . ILE A 1 104 ? 2.354 -8.799 -11.183 1.00 61.19 104 ILE A O 1
ATOM 844 N N . THR A 1 105 ? 1.583 -10.300 -12.648 1.00 62.72 105 THR A N 1
ATOM 845 C CA . THR A 1 105 ? 0.187 -9.847 -12.507 1.00 62.72 105 THR A CA 1
ATOM 846 C C . THR A 1 105 ? -0.400 -10.167 -11.132 1.00 62.72 105 THR A C 1
ATOM 848 O O . THR A 1 105 ? -1.220 -9.392 -10.625 1.00 62.72 105 THR A O 1
ATOM 851 N N . SER A 1 106 ? -0.001 -11.272 -10.489 1.00 67.25 106 SER A N 1
ATOM 852 C CA . SER A 1 106 ? -0.422 -11.553 -9.115 1.00 67.25 106 SER A CA 1
ATOM 853 C C . SER A 1 106 ? 0.159 -10.549 -8.131 1.00 67.25 106 SER A C 1
ATOM 855 O O . SER A 1 106 ? -0.586 -10.042 -7.290 1.00 67.25 106 SER A O 1
ATOM 857 N N . ASP A 1 107 ? 1.431 -10.197 -8.279 1.00 71.38 107 ASP A N 1
ATOM 858 C CA . ASP A 1 107 ? 2.121 -9.306 -7.350 1.00 71.38 107 ASP A CA 1
ATOM 859 C C . ASP A 1 107 ? 1.617 -7.871 -7.494 1.00 71.38 107 ASP A C 1
ATOM 861 O O . ASP A 1 107 ? 1.261 -7.238 -6.499 1.00 71.38 107 ASP A O 1
ATOM 865 N N . MET A 1 108 ? 1.412 -7.389 -8.726 1.00 68.94 108 MET A N 1
ATOM 866 C CA . MET A 1 108 ? 0.781 -6.084 -8.970 1.00 68.94 108 MET A CA 1
ATOM 867 C C . MET A 1 108 ? -0.606 -5.979 -8.319 1.00 68.94 108 MET A C 1
ATOM 869 O O . MET A 1 108 ? -0.944 -4.949 -7.726 1.00 68.94 108 MET A O 1
ATOM 873 N N . ARG A 1 109 ? -1.416 -7.045 -8.379 1.00 74.06 109 ARG A N 1
ATOM 874 C CA . ARG A 1 109 ? -2.739 -7.075 -7.730 1.00 74.06 109 ARG A CA 1
ATOM 875 C C . ARG A 1 109 ? -2.641 -7.118 -6.212 1.00 74.06 109 ARG A C 1
ATOM 877 O O . ARG A 1 109 ? -3.459 -6.480 -5.548 1.00 74.06 109 ARG A O 1
ATOM 884 N N . ARG A 1 110 ? -1.682 -7.864 -5.659 1.00 77.94 110 ARG A N 1
ATOM 885 C CA . ARG A 1 110 ? -1.435 -7.934 -4.211 1.00 77.94 110 ARG A CA 1
ATOM 886 C C . ARG A 1 110 ? -1.011 -6.569 -3.675 1.00 77.94 110 ARG A C 1
ATOM 888 O O . ARG A 1 110 ? -1.668 -6.061 -2.770 1.00 77.94 110 ARG A O 1
ATOM 895 N N . LEU A 1 111 ? -0.033 -5.924 -4.311 1.00 76.38 111 LEU A N 1
ATOM 896 C CA . LEU A 1 111 ? 0.416 -4.568 -3.979 1.00 76.38 111 LEU A CA 1
ATOM 897 C C . LEU A 1 111 ? -0.725 -3.543 -4.083 1.00 76.38 111 LEU A C 1
ATOM 899 O O . LEU A 1 111 ? -0.894 -2.701 -3.199 1.00 76.38 111 LEU A O 1
ATOM 903 N N . GLY A 1 112 ? -1.564 -3.649 -5.119 1.00 74.44 112 GLY A N 1
ATOM 904 C CA . GLY A 1 112 ? -2.756 -2.813 -5.259 1.00 74.44 112 GLY A CA 1
ATOM 905 C C . GLY A 1 112 ? -3.731 -2.968 -4.080 1.00 74.44 112 GLY A C 1
ATOM 906 O O . GLY A 1 112 ? -4.152 -1.985 -3.468 1.00 74.44 112 GLY A O 1
ATOM 907 N N . ARG A 1 113 ? -4.048 -4.208 -3.694 1.00 79.25 113 ARG A N 1
ATOM 908 C CA . ARG A 1 113 ? -4.949 -4.496 -2.563 1.00 79.25 113 ARG A CA 1
ATOM 909 C C . ARG A 1 113 ? -4.397 -4.006 -1.231 1.00 79.25 113 ARG A C 1
ATOM 911 O O . ARG A 1 113 ? -5.140 -3.375 -0.482 1.00 79.25 113 ARG A O 1
ATOM 918 N N . ILE A 1 114 ? -3.108 -4.236 -0.971 1.00 82.25 114 ILE A N 1
ATOM 919 C CA . ILE A 1 114 ? -2.419 -3.729 0.225 1.00 82.25 114 ILE A CA 1
ATOM 920 C C . ILE A 1 114 ? -2.614 -2.214 0.324 1.00 82.25 114 ILE A C 1
ATOM 922 O O . ILE A 1 114 ? -3.059 -1.716 1.355 1.00 82.25 114 ILE A O 1
ATOM 926 N N . GLY A 1 115 ? -2.381 -1.486 -0.774 1.00 78.06 115 GLY A N 1
ATOM 927 C CA . GLY A 1 115 ? -2.548 -0.033 -0.804 1.00 78.06 115 GLY A CA 1
ATOM 928 C C . GLY A 1 115 ? -3.962 0.439 -0.444 1.00 78.06 115 GLY A C 1
ATOM 929 O O . GLY A 1 115 ? -4.116 1.440 0.259 1.00 78.06 115 GLY A O 1
ATOM 930 N N . ILE A 1 116 ? -4.999 -0.276 -0.894 1.00 82.81 116 ILE A N 1
ATOM 931 C CA . ILE A 1 116 ? -6.395 0.035 -0.547 1.00 82.81 116 ILE A CA 1
ATOM 932 C C . ILE A 1 116 ? -6.636 -0.203 0.946 1.00 82.81 116 ILE A C 1
ATOM 934 O O . ILE A 1 116 ? -7.162 0.680 1.625 1.00 82.81 116 ILE A O 1
ATOM 938 N N . PHE A 1 117 ? -6.244 -1.367 1.466 1.00 85.94 117 PHE A N 1
ATOM 939 C CA . PHE A 1 117 ? -6.491 -1.733 2.862 1.00 85.94 117 PHE A CA 1
ATOM 940 C C . PHE A 1 117 ? -5.799 -0.778 3.828 1.00 85.94 117 PHE A C 1
ATOM 942 O O . PHE A 1 117 ? -6.445 -0.246 4.728 1.00 85.94 117 PHE A O 1
ATOM 949 N N . VAL A 1 118 ? -4.524 -0.474 3.584 1.00 82.88 118 VAL A N 1
ATOM 950 C CA . VAL A 1 118 ? -3.746 0.463 4.402 1.00 82.88 118 VAL A CA 1
ATOM 951 C C . VAL A 1 118 ? -4.413 1.833 4.437 1.00 82.88 118 VAL A C 1
ATOM 953 O O . VAL A 1 118 ? -4.636 2.377 5.513 1.00 82.88 118 VAL A O 1
ATOM 956 N N . ARG A 1 119 ? -4.807 2.387 3.281 1.00 84.94 119 ARG A N 1
ATOM 957 C CA . ARG A 1 119 ? -5.450 3.710 3.227 1.00 84.94 119 ARG A CA 1
ATOM 958 C C . ARG A 1 119 ? -6.738 3.758 4.047 1.00 84.94 119 ARG A C 1
ATOM 960 O O . ARG A 1 119 ? -7.011 4.756 4.715 1.00 84.94 119 ARG A O 1
ATOM 967 N N . VAL A 1 120 ? -7.526 2.690 3.990 1.00 88.25 120 VAL A N 1
ATOM 968 C CA . VAL A 1 120 ? -8.798 2.586 4.709 1.00 88.25 120 VAL A CA 1
ATOM 969 C C . VAL A 1 120 ? -8.557 2.432 6.213 1.00 88.25 120 VAL A C 1
ATOM 971 O O . VAL A 1 120 ? -9.193 3.138 6.995 1.00 88.25 120 VAL A O 1
ATOM 974 N N . ILE A 1 121 ? -7.586 1.607 6.619 1.00 89.56 121 ILE A N 1
ATOM 975 C CA . ILE A 1 121 ? -7.176 1.439 8.021 1.00 89.56 121 ILE A CA 1
ATOM 976 C C . ILE A 1 121 ? -6.623 2.750 8.591 1.00 89.56 121 ILE A C 1
ATOM 978 O O . ILE A 1 121 ? -7.102 3.212 9.624 1.00 89.56 121 ILE A O 1
ATOM 982 N N . THR A 1 122 ? -5.678 3.406 7.913 1.00 88.88 122 THR A N 1
ATOM 983 C CA . THR A 1 122 ? -5.109 4.691 8.351 1.00 88.88 122 THR A CA 1
ATOM 984 C C . THR A 1 122 ? -6.193 5.762 8.477 1.00 88.88 122 THR A C 1
ATOM 986 O O . THR A 1 122 ? -6.229 6.493 9.470 1.00 88.88 122 THR A O 1
ATOM 989 N N . GLY A 1 123 ? -7.116 5.839 7.510 1.00 88.19 123 GLY A N 1
ATOM 990 C CA . GLY A 1 123 ? -8.248 6.766 7.555 1.00 88.19 123 GLY A CA 1
ATOM 991 C C . GLY A 1 123 ? -9.185 6.503 8.736 1.00 88.19 123 GLY A C 1
ATOM 992 O O . GLY A 1 123 ? -9.610 7.444 9.410 1.00 88.19 123 GLY A O 1
ATOM 993 N N . PHE A 1 124 ? -9.463 5.231 9.029 1.00 91.31 124 PHE A N 1
ATOM 994 C CA . PHE A 1 124 ? -10.233 4.823 10.198 1.00 91.31 124 PHE A CA 1
ATOM 995 C C . PHE A 1 124 ? -9.519 5.161 11.510 1.00 91.31 124 PHE A C 1
ATOM 997 O O . PHE A 1 124 ? -10.099 5.857 12.339 1.00 91.31 124 PHE A O 1
ATOM 1004 N N . LEU A 1 125 ? -8.258 4.757 11.681 1.00 90.50 125 LEU A N 1
ATOM 1005 C CA . LEU A 1 125 ? -7.490 4.984 12.909 1.00 90.50 125 LEU A CA 1
ATOM 1006 C C . LEU A 1 125 ? -7.274 6.473 13.197 1.00 90.50 125 LEU A C 1
ATOM 1008 O O . LEU A 1 125 ? -7.383 6.899 14.345 1.00 90.50 125 LEU A O 1
ATOM 1012 N N . THR A 1 126 ? -7.042 7.286 12.164 1.00 90.12 126 THR A N 1
ATOM 1013 C CA . THR A 1 126 ? -6.933 8.747 12.310 1.00 90.12 126 THR A CA 1
ATOM 1014 C C . THR A 1 126 ? -8.249 9.347 12.805 1.00 90.12 126 THR A C 1
ATOM 1016 O O . THR A 1 126 ? -8.258 10.224 13.670 1.00 90.12 126 THR A O 1
ATOM 1019 N N . ASN A 1 127 ? -9.382 8.864 12.284 1.00 90.94 127 ASN A N 1
ATOM 1020 C CA . ASN A 1 127 ? -10.697 9.326 12.717 1.00 90.94 127 ASN A CA 1
ATOM 1021 C C . ASN A 1 127 ? -11.021 8.862 14.145 1.00 90.94 127 ASN A C 1
ATOM 1023 O O . ASN A 1 127 ? -11.469 9.673 14.955 1.00 90.94 127 ASN A O 1
ATOM 1027 N N . LEU A 1 128 ? -10.711 7.602 14.462 1.00 90.25 128 LEU A N 1
ATOM 1028 C CA . LEU A 1 128 ? -10.906 7.000 15.778 1.00 90.25 128 LEU A CA 1
ATOM 1029 C C . LEU A 1 128 ? -10.103 7.743 16.849 1.00 90.25 128 LEU A C 1
ATOM 1031 O O . LEU A 1 128 ? -10.671 8.145 17.856 1.00 90.25 128 LEU A O 1
ATOM 1035 N N . LYS A 1 129 ? -8.818 8.026 16.596 1.00 89.62 129 LYS A N 1
ATOM 1036 C CA . LYS A 1 129 ? -7.965 8.805 17.507 1.00 89.62 129 LYS A CA 1
ATOM 1037 C C . LYS A 1 129 ? -8.531 10.201 17.787 1.00 89.62 129 LYS A C 1
ATOM 1039 O O . LYS A 1 129 ? -8.379 10.710 18.892 1.00 89.62 129 LYS A O 1
ATOM 1044 N N . ARG A 1 130 ? -9.176 10.823 16.794 1.00 88.44 130 ARG A N 1
ATOM 1045 C CA . ARG A 1 130 ? -9.752 12.169 16.916 1.00 88.44 130 ARG A CA 1
ATOM 1046 C C . ARG A 1 130 ? -11.089 12.185 17.659 1.00 88.44 130 ARG A C 1
ATOM 1048 O O . ARG A 1 130 ? -11.315 13.094 18.445 1.00 88.44 130 ARG A O 1
ATOM 1055 N N . ARG A 1 131 ? -11.995 11.253 17.351 1.00 87.88 131 ARG A N 1
ATOM 1056 C CA . ARG A 1 131 ? -13.364 11.247 17.899 1.00 87.88 131 ARG A CA 1
ATOM 1057 C C . ARG A 1 131 ? -13.475 10.483 19.209 1.00 87.88 131 ARG A C 1
ATOM 1059 O O . ARG A 1 131 ? -14.164 10.935 20.108 1.00 87.88 131 ARG A O 1
ATOM 1066 N N . GLU A 1 132 ? -12.780 9.358 19.309 1.00 87.44 132 GLU A N 1
ATOM 1067 C CA . GLU A 1 132 ? -12.876 8.424 20.428 1.00 87.44 132 GLU A CA 1
ATOM 1068 C C . GLU A 1 132 ? -11.474 8.051 20.940 1.00 87.44 132 GLU A C 1
ATOM 1070 O O . GLU A 1 132 ? -11.047 6.894 20.843 1.00 87.44 132 GLU A O 1
ATOM 1075 N N . PRO A 1 133 ? -10.718 9.016 21.502 1.00 87.50 133 PRO A N 1
ATOM 1076 C CA . PRO A 1 133 ? -9.342 8.786 21.946 1.00 87.50 133 PRO A CA 1
ATOM 1077 C C . PRO A 1 133 ? -9.246 7.700 23.027 1.00 87.50 133 PRO A C 1
ATOM 1079 O O . PRO A 1 133 ? -8.260 6.967 23.074 1.00 87.50 133 PRO A O 1
ATOM 1082 N N . LYS 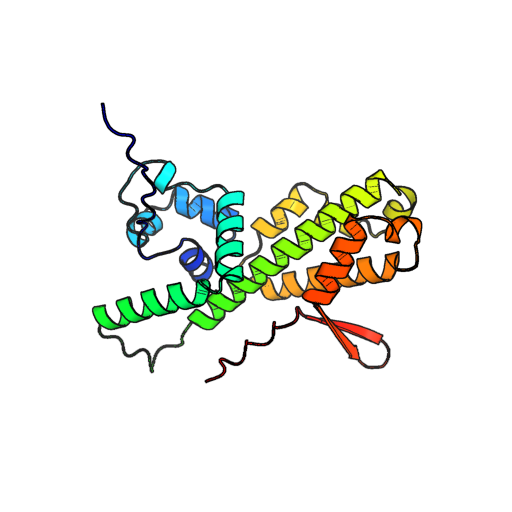A 1 134 ? -10.289 7.546 23.857 1.00 87.81 134 LYS A N 1
ATOM 1083 C CA . LYS A 1 134 ? -10.371 6.489 24.876 1.00 87.81 134 LYS A CA 1
ATOM 1084 C C . LYS A 1 134 ? -10.414 5.099 24.243 1.00 87.81 134 LYS A C 1
ATOM 1086 O O . LYS A 1 134 ? -9.679 4.218 24.670 1.00 87.81 134 LYS A O 1
ATOM 1091 N N . LEU A 1 135 ? -11.229 4.911 23.202 1.00 85.62 135 LEU A N 1
ATOM 1092 C CA . LEU A 1 135 ? -11.297 3.642 22.473 1.00 85.62 135 LEU A CA 1
ATOM 1093 C C . LEU A 1 135 ? -9.999 3.371 21.715 1.00 85.62 135 LEU A C 1
ATOM 1095 O O . LEU A 1 135 ? -9.519 2.238 21.720 1.00 85.62 135 LEU A O 1
ATOM 1099 N N . PHE A 1 136 ? -9.398 4.407 21.126 1.00 87.19 136 PHE A N 1
ATOM 1100 C CA . PHE A 1 136 ? -8.095 4.296 20.476 1.00 87.19 136 PHE A CA 1
ATOM 1101 C C . PHE A 1 136 ? -7.000 3.829 21.449 1.00 87.19 136 PHE A C 1
ATOM 1103 O O . PHE A 1 136 ? -6.225 2.951 21.095 1.00 87.19 136 PHE A O 1
ATOM 1110 N N . ALA A 1 137 ? -6.973 4.339 22.684 1.00 87.00 137 ALA A N 1
ATOM 1111 C CA . ALA A 1 137 ? -5.993 3.937 23.698 1.00 87.00 137 ALA A CA 1
ATOM 1112 C C . ALA A 1 137 ? -6.113 2.465 24.139 1.00 87.00 137 ALA A C 1
ATOM 1114 O O . ALA A 1 137 ? -5.165 1.916 24.688 1.00 87.00 137 ALA A O 1
ATOM 1115 N N . THR A 1 138 ? -7.258 1.813 23.900 1.00 86.94 138 THR A N 1
ATOM 1116 C CA . THR A 1 138 ? -7.412 0.372 24.174 1.00 86.94 138 THR A CA 1
ATOM 1117 C C . THR A 1 138 ? -6.827 -0.519 23.080 1.00 86.94 138 THR A C 1
ATOM 1119 O O . THR A 1 138 ? -6.696 -1.730 23.286 1.00 86.94 138 THR A O 1
ATOM 1122 N N . LEU A 1 139 ? -6.551 0.035 21.894 1.00 86.81 139 LEU A N 1
ATOM 1123 C CA . LEU A 1 139 ? -5.911 -0.704 20.813 1.00 86.81 139 LEU A CA 1
ATOM 1124 C C . LEU A 1 139 ? -4.436 -0.920 21.133 1.00 86.81 139 LEU A C 1
ATOM 1126 O O . LEU A 1 139 ? -3.803 -0.107 21.801 1.00 86.81 139 LEU A O 1
ATOM 1130 N N . ASP A 1 140 ? -3.896 -2.015 20.608 1.00 86.25 140 ASP A N 1
ATOM 1131 C CA . ASP A 1 140 ? -2.464 -2.278 20.668 1.00 86.25 140 ASP A CA 1
ATOM 1132 C C . ASP A 1 140 ? -1.689 -1.119 20.010 1.00 86.25 140 ASP A C 1
ATOM 1134 O O . ASP A 1 140 ? -2.042 -0.645 18.920 1.00 86.25 140 ASP A O 1
ATOM 1138 N N . THR A 1 141 ? -0.630 -0.662 20.679 1.00 84.31 141 THR A N 1
ATOM 1139 C CA . THR A 1 141 ? 0.238 0.426 20.217 1.00 84.31 141 THR A CA 1
ATOM 1140 C C . THR A 1 141 ? 0.856 0.112 18.856 1.00 84.31 141 THR A C 1
ATOM 1142 O O . THR A 1 141 ? 1.081 1.034 18.065 1.00 84.31 141 THR A O 1
ATOM 1145 N N . SER A 1 142 ? 1.004 -1.177 18.522 1.00 83.94 142 SER A N 1
ATOM 1146 C CA . SER A 1 142 ? 1.462 -1.644 17.210 1.00 83.94 142 SER A CA 1
ATOM 1147 C C . SER A 1 142 ? 0.625 -1.107 16.038 1.00 83.94 142 SER A C 1
ATOM 1149 O O . SER A 1 142 ? 1.160 -0.900 14.947 1.00 83.94 142 SER A O 1
ATOM 1151 N N . PHE A 1 143 ? -0.676 -0.833 16.216 1.00 84.62 143 PHE A N 1
ATOM 1152 C CA . PHE A 1 143 ? -1.509 -0.235 15.162 1.00 84.62 143 PHE A CA 1
ATOM 1153 C C . PHE A 1 143 ? -1.143 1.228 14.908 1.00 84.62 143 PHE A C 1
ATOM 1155 O O . PHE A 1 143 ? -1.104 1.673 13.759 1.00 84.62 143 PHE A O 1
ATOM 1162 N N . GLY A 1 144 ? -0.858 1.984 15.969 1.00 83.06 144 GLY A N 1
ATOM 1163 C CA . GLY A 1 144 ? -0.413 3.370 15.854 1.00 83.06 144 GLY A CA 1
ATOM 1164 C C . GLY A 1 144 ? 0.930 3.462 15.133 1.00 83.06 144 GLY A C 1
ATOM 1165 O O . GLY A 1 144 ? 1.083 4.252 14.201 1.00 83.06 144 GLY A O 1
ATOM 1166 N N . GLU A 1 145 ? 1.878 2.606 15.505 1.00 82.62 145 GLU A N 1
ATOM 1167 C CA . GLU A 1 145 ? 3.198 2.563 14.877 1.00 82.62 145 GLU A CA 1
ATOM 1168 C C . GLU A 1 145 ? 3.126 2.150 13.405 1.00 82.62 145 GLU A C 1
ATOM 1170 O O . GLU A 1 145 ? 3.717 2.819 12.556 1.00 82.62 145 GLU A O 1
ATOM 1175 N N . ARG A 1 146 ? 2.351 1.111 13.070 1.00 82.81 146 ARG A N 1
ATOM 1176 C 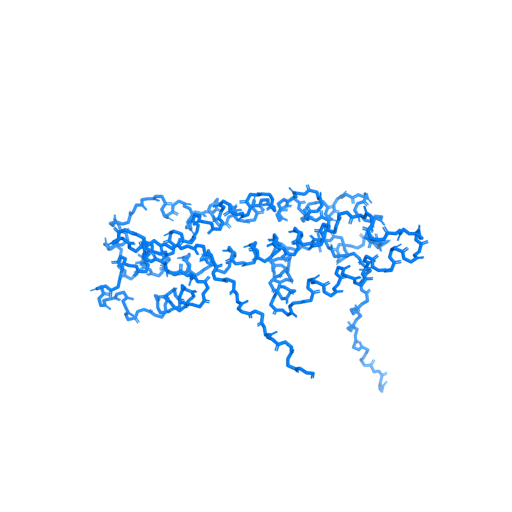CA . ARG A 1 146 ? 2.259 0.589 11.697 1.00 82.81 146 ARG A CA 1
ATOM 1177 C C . ARG A 1 146 ? 1.490 1.491 10.735 1.00 82.81 146 ARG A C 1
ATOM 1179 O O . ARG A 1 146 ? 1.861 1.566 9.570 1.00 82.81 146 ARG A O 1
ATOM 1186 N N . TYR A 1 147 ? 0.442 2.181 11.190 1.00 83.94 147 TYR A N 1
ATOM 1187 C CA . TYR A 1 147 ? -0.479 2.884 10.283 1.00 83.94 147 TYR A CA 1
ATOM 1188 C C . TYR A 1 147 ? -0.496 4.410 10.428 1.00 83.94 147 TYR A C 1
ATOM 1190 O O . TYR A 1 147 ? -0.943 5.092 9.500 1.00 83.94 147 TYR A O 1
ATOM 1198 N N . LEU A 1 148 ? -0.052 4.961 11.566 1.00 83.31 148 LEU A N 1
ATOM 1199 C CA . LEU A 1 148 ? -0.079 6.408 11.833 1.00 83.31 148 LEU A CA 1
ATOM 1200 C C . LEU A 1 148 ? 1.310 7.055 11.876 1.00 83.31 148 LEU A 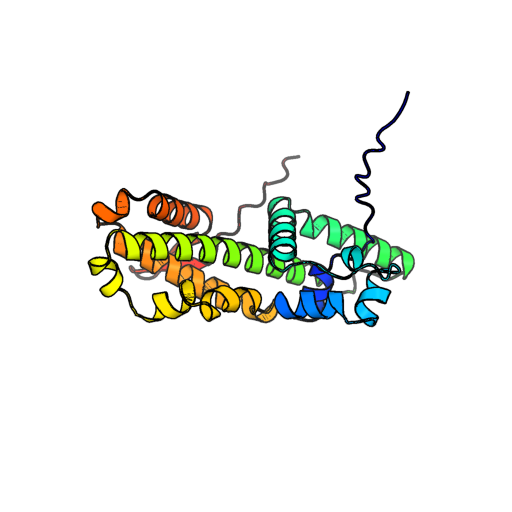C 1
ATOM 1202 O O . LEU A 1 148 ? 1.394 8.278 11.763 1.00 83.31 148 LEU A O 1
ATOM 1206 N N . SER A 1 149 ? 2.389 6.285 12.035 1.00 79.88 149 SER A N 1
ATOM 1207 C CA . SER A 1 149 ? 3.745 6.841 11.995 1.00 79.88 149 SER A CA 1
ATOM 1208 C C . SER A 1 149 ? 4.185 7.159 10.559 1.00 79.88 149 SER A C 1
ATOM 1210 O O . SER A 1 149 ? 3.745 6.516 9.606 1.00 79.88 149 SER A O 1
ATOM 1212 N N . SER A 1 150 ? 5.088 8.134 10.398 1.00 66.75 150 SER A N 1
ATOM 1213 C CA . SER A 1 150 ? 5.678 8.477 9.089 1.00 66.75 150 SER A CA 1
ATOM 1214 C C . SER A 1 150 ? 6.378 7.266 8.450 1.00 66.75 150 SER A C 1
ATOM 1216 O O . SER A 1 150 ? 6.190 6.983 7.269 1.00 66.75 150 SER A O 1
ATOM 1218 N N . LYS A 1 151 ? 7.086 6.468 9.266 1.00 61.94 151 LYS A N 1
ATOM 1219 C CA . LYS A 1 151 ? 7.677 5.195 8.832 1.00 61.94 151 LYS A CA 1
ATOM 1220 C C . LYS A 1 151 ? 6.601 4.189 8.428 1.00 61.94 151 LYS A C 1
ATOM 1222 O O . LYS A 1 151 ? 6.721 3.602 7.370 1.00 61.94 151 LYS A O 1
ATOM 1227 N N . GLY A 1 152 ? 5.527 4.038 9.200 1.00 60.16 152 GLY A N 1
ATOM 1228 C CA . GLY A 1 152 ? 4.406 3.138 8.903 1.00 60.16 152 GLY A CA 1
ATOM 1229 C C . GLY A 1 152 ? 3.683 3.456 7.591 1.00 60.16 152 GLY A C 1
ATOM 1230 O O . GLY A 1 152 ? 3.349 2.561 6.821 1.00 60.16 152 GLY A O 1
ATOM 1231 N N . GLN A 1 153 ? 3.518 4.742 7.277 1.00 60.88 153 GLN A N 1
ATOM 1232 C CA . GLN A 1 153 ? 2.960 5.178 5.993 1.00 60.88 153 GLN A CA 1
ATOM 1233 C C . GLN A 1 153 ? 3.896 4.889 4.800 1.00 60.88 153 GLN A C 1
ATOM 1235 O O . GLN A 1 153 ? 3.398 4.679 3.695 1.00 60.88 153 GLN A O 1
ATOM 1240 N N . SER A 1 154 ? 5.217 4.829 5.024 1.00 56.34 154 SER A N 1
ATOM 1241 C CA . SER A 1 154 ? 6.250 4.476 4.027 1.00 56.34 154 SER A CA 1
ATOM 1242 C C . SER A 1 154 ? 6.587 2.972 3.994 1.00 56.34 154 SER A C 1
ATOM 1244 O O . SER A 1 154 ? 7.012 2.455 2.967 1.00 56.34 154 SER A O 1
ATOM 1246 N N . VAL A 1 155 ? 6.291 2.199 5.047 1.00 50.91 155 VAL A N 1
ATOM 1247 C CA . VAL A 1 155 ? 6.527 0.738 5.099 1.00 50.91 155 VAL A CA 1
ATOM 1248 C C . VAL A 1 155 ? 5.909 0.016 3.897 1.00 50.91 155 VAL A C 1
ATOM 1250 O O . VAL A 1 155 ? 6.448 -0.988 3.451 1.00 50.91 155 VAL A O 1
ATOM 1253 N N . PHE A 1 156 ? 4.842 0.557 3.303 1.00 57.06 156 PHE A N 1
ATOM 1254 C CA . PHE A 1 156 ? 4.185 -0.041 2.141 1.00 57.06 156 PHE A CA 1
ATOM 1255 C C . PHE A 1 156 ? 4.695 0.453 0.781 1.00 57.06 156 PHE A C 1
ATOM 1257 O O . PHE A 1 156 ? 4.565 -0.290 -0.189 1.00 57.06 156 PHE A O 1
ATOM 1264 N N . SER A 1 157 ? 5.331 1.632 0.695 1.00 57.56 157 SER A N 1
ATOM 1265 C CA . SER A 1 157 ? 6.199 1.963 -0.449 1.00 57.56 157 SER A CA 1
ATOM 1266 C C . SER A 1 157 ? 7.497 1.152 -0.417 1.00 57.56 157 SER A C 1
ATOM 1268 O O . SER A 1 157 ? 8.184 1.078 -1.432 1.00 57.56 157 SER A O 1
ATOM 1270 N N . MET A 1 158 ? 7.798 0.499 0.711 1.00 60.88 158 MET A N 1
ATOM 1271 C CA . MET A 1 158 ? 8.930 -0.408 0.899 1.00 60.88 158 MET A CA 1
ATOM 1272 C C . MET A 1 158 ? 8.601 -1.901 0.716 1.00 60.88 158 MET A C 1
ATOM 1274 O O . MET A 1 158 ? 9.495 -2.726 0.876 1.00 60.88 158 MET A O 1
ATOM 1278 N N . VAL A 1 159 ? 7.363 -2.281 0.367 1.00 68.69 159 VAL A N 1
ATOM 1279 C CA . VAL A 1 159 ? 7.021 -3.702 0.156 1.00 68.69 159 VAL A CA 1
ATOM 1280 C C . VAL A 1 159 ? 7.512 -4.152 -1.210 1.00 68.69 159 VAL A C 1
ATOM 1282 O O . VAL A 1 159 ? 7.102 -3.612 -2.241 1.00 68.69 159 VAL A O 1
ATOM 1285 N N . LYS A 1 160 ? 8.360 -5.177 -1.210 1.00 76.88 160 LYS A N 1
ATOM 1286 C CA . LYS A 1 160 ? 8.805 -5.837 -2.433 1.00 76.88 160 LYS A CA 1
ATOM 1287 C C . LYS A 1 160 ? 7.715 -6.752 -3.003 1.00 76.88 160 LYS A C 1
ATOM 1289 O O . LYS A 1 160 ? 6.925 -7.310 -2.232 1.00 76.88 160 LYS A O 1
ATOM 1294 N N . PRO A 1 161 ? 7.659 -6.946 -4.331 1.00 73.38 161 PRO A N 1
ATOM 1295 C CA . PRO A 1 161 ? 6.797 -7.947 -4.962 1.00 73.38 161 PRO A CA 1
ATOM 1296 C C . PRO A 1 161 ? 6.857 -9.323 -4.276 1.00 73.38 161 PRO A C 1
ATOM 1298 O O . PRO A 1 161 ? 5.805 -9.879 -3.943 1.00 73.38 161 PRO A O 1
ATOM 1301 N N . SER A 1 162 ? 8.060 -9.805 -3.954 1.00 75.00 162 SER A N 1
ATOM 1302 C CA . SER A 1 162 ? 8.302 -11.089 -3.280 1.00 75.00 162 SER A CA 1
ATOM 1303 C C . SER A 1 162 ? 7.686 -11.199 -1.876 1.00 75.00 162 SER A C 1
ATOM 1305 O O . SER A 1 162 ? 7.275 -12.280 -1.452 1.00 75.00 162 SER A O 1
ATOM 1307 N N . GLU A 1 163 ? 7.553 -10.083 -1.160 1.00 78.44 163 GLU A N 1
ATOM 1308 C CA . GLU A 1 163 ? 7.018 -10.025 0.208 1.00 78.44 163 GLU A CA 1
ATOM 1309 C C . GLU A 1 163 ? 5.504 -9.762 0.249 1.00 78.44 163 GLU A C 1
ATOM 1311 O O . GLU A 1 163 ? 4.863 -9.886 1.300 1.00 78.44 163 GLU A O 1
ATOM 1316 N N . SER A 1 164 ? 4.907 -9.438 -0.902 1.00 78.56 164 SER A N 1
ATOM 1317 C CA . SER A 1 164 ? 3.528 -8.958 -1.009 1.00 78.56 164 SER A CA 1
ATOM 1318 C C . SER A 1 164 ? 2.482 -9.920 -0.427 1.00 78.56 164 SER A C 1
ATOM 1320 O O . SER A 1 164 ? 1.466 -9.470 0.099 1.00 78.56 164 SER A O 1
ATOM 1322 N N . ASP A 1 165 ? 2.707 -11.235 -0.457 1.00 78.81 165 ASP A N 1
ATOM 1323 C CA . ASP A 1 165 ? 1.760 -12.219 0.092 1.00 78.81 165 ASP A CA 1
ATOM 1324 C C . ASP A 1 165 ? 1.702 -12.189 1.625 1.00 78.81 165 ASP A C 1
ATOM 1326 O O . ASP A 1 165 ? 0.624 -12.192 2.233 1.00 78.81 165 ASP A O 1
ATOM 1330 N N . ARG A 1 166 ? 2.877 -12.100 2.259 1.00 82.06 166 ARG A N 1
ATOM 1331 C CA . ARG A 1 166 ? 3.010 -12.024 3.716 1.00 82.06 166 ARG A CA 1
ATOM 1332 C C . ARG A 1 166 ? 2.392 -10.730 4.228 1.00 82.06 166 ARG A C 1
ATOM 1334 O O . ARG A 1 166 ? 1.596 -10.756 5.165 1.00 82.06 166 ARG A O 1
ATOM 1341 N N . THR A 1 167 ? 2.702 -9.611 3.576 1.00 81.88 167 THR A N 1
ATOM 1342 C CA . THR A 1 167 ? 2.148 -8.306 3.944 1.00 81.88 167 THR A CA 1
ATOM 1343 C C . THR A 1 167 ? 0.641 -8.252 3.725 1.00 81.88 167 THR A C 1
ATOM 1345 O O . THR A 1 167 ? -0.085 -7.750 4.580 1.00 81.88 167 THR A O 1
ATOM 1348 N N . LEU A 1 168 ? 0.135 -8.799 2.615 1.00 82.44 168 LEU A N 1
ATOM 1349 C CA . LEU A 1 168 ? -1.304 -8.847 2.362 1.00 82.44 168 LEU A CA 1
ATOM 1350 C C . LEU A 1 168 ? -2.039 -9.646 3.442 1.00 82.44 168 LEU A C 1
ATOM 1352 O O . LEU A 1 168 ? -3.113 -9.225 3.868 1.00 82.44 168 LEU A O 1
ATOM 1356 N N . SER A 1 169 ? -1.464 -10.759 3.898 1.00 82.12 169 SER A N 1
ATOM 1357 C CA . SER A 1 169 ? -2.035 -11.573 4.976 1.00 82.12 169 SER A CA 1
ATOM 1358 C C . SER A 1 169 ? -2.112 -10.781 6.284 1.00 82.12 169 SER A C 1
ATOM 1360 O O . SER A 1 169 ? -3.196 -10.646 6.846 1.00 82.12 169 SER A O 1
ATOM 1362 N N . GLN A 1 170 ? -1.014 -10.134 6.687 1.00 84.88 170 GLN A N 1
ATOM 1363 C CA . GLN A 1 170 ? -0.968 -9.314 7.902 1.00 84.88 170 GLN A CA 1
ATOM 1364 C C . GLN A 1 170 ? -1.980 -8.158 7.875 1.00 84.88 170 GLN A C 1
ATOM 1366 O O . GLN A 1 170 ? -2.723 -7.949 8.830 1.00 84.88 170 GLN A O 1
ATOM 1371 N N . VAL A 1 171 ? -2.051 -7.416 6.767 1.00 85.31 171 VAL A N 1
ATOM 1372 C CA . VAL A 1 171 ? -2.984 -6.284 6.644 1.00 85.31 171 VAL A CA 1
ATOM 1373 C C . VAL A 1 171 ? -4.440 -6.769 6.605 1.00 85.31 171 VAL A C 1
ATOM 1375 O O . VAL A 1 171 ? -5.342 -6.085 7.088 1.00 85.31 171 VAL A O 1
ATOM 1378 N N . THR A 1 172 ? -4.687 -7.961 6.059 1.00 84.81 172 THR A N 1
ATOM 1379 C CA . THR A 1 172 ? -6.017 -8.586 6.065 1.00 84.81 172 THR A CA 1
ATOM 1380 C C . THR A 1 172 ? -6.444 -8.987 7.481 1.00 84.81 172 THR A C 1
ATOM 1382 O O . THR A 1 172 ? -7.597 -8.766 7.855 1.00 84.81 172 THR A O 1
ATOM 1385 N N . GLU A 1 173 ? -5.528 -9.534 8.282 1.00 86.50 173 GLU A N 1
ATOM 1386 C CA . GLU A 1 173 ? -5.765 -9.847 9.697 1.00 86.50 173 GLU A CA 1
ATOM 1387 C C . GLU A 1 173 ? -6.023 -8.582 10.520 1.00 86.50 173 GLU A C 1
ATOM 1389 O O . GLU A 1 173 ? -6.997 -8.517 11.270 1.00 86.50 173 GLU A O 1
ATOM 1394 N N . ASP A 1 174 ? -5.216 -7.539 10.326 1.00 87.88 174 ASP A N 1
ATOM 1395 C CA . ASP A 1 174 ? -5.418 -6.245 10.979 1.00 87.88 174 ASP A CA 1
ATOM 1396 C C . ASP A 1 174 ? -6.803 -5.658 10.639 1.00 87.88 174 ASP A C 1
ATOM 1398 O O . ASP A 1 174 ? -7.515 -5.172 11.522 1.00 87.88 174 ASP A O 1
ATOM 1402 N N . LEU A 1 175 ? -7.226 -5.750 9.371 1.00 87.88 175 LEU A N 1
ATOM 1403 C CA . LEU A 1 175 ? -8.553 -5.313 8.929 1.00 87.88 175 LEU A CA 1
ATOM 1404 C C . 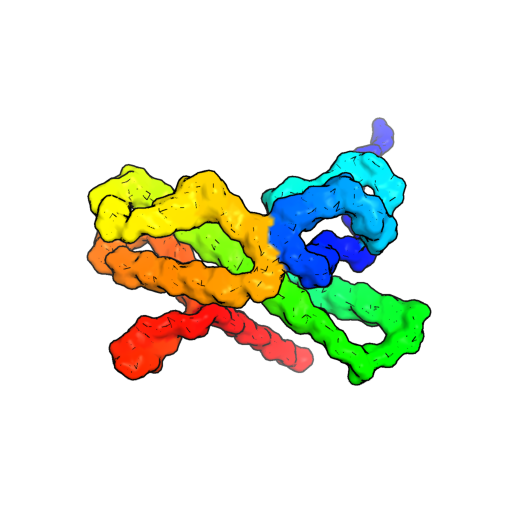LEU A 1 175 ? -9.669 -6.089 9.645 1.00 87.88 175 LEU A C 1
ATOM 1406 O O . LEU A 1 175 ? -10.637 -5.487 10.111 1.00 87.88 175 LEU A O 1
ATOM 1410 N N . PHE A 1 176 ? -9.522 -7.409 9.773 1.00 87.19 176 PHE A N 1
ATOM 1411 C CA . PHE A 1 176 ? -10.474 -8.266 10.479 1.00 87.19 176 PHE A CA 1
ATOM 1412 C C . PHE A 1 176 ? -10.609 -7.900 11.957 1.00 87.19 176 PHE A C 1
ATOM 1414 O O . PHE A 1 176 ? -11.726 -7.723 12.450 1.00 87.19 176 PHE A O 1
ATOM 1421 N N . VAL A 1 177 ? -9.475 -7.738 12.647 1.00 88.25 177 VAL A N 1
ATOM 1422 C CA . VAL A 1 177 ? -9.437 -7.361 14.065 1.00 88.25 177 VAL A CA 1
ATOM 1423 C C . VAL A 1 177 ? -10.172 -6.040 14.283 1.00 88.25 177 VAL A C 1
ATOM 1425 O O . VAL A 1 177 ? -10.987 -5.937 15.199 1.00 88.25 177 VAL A O 1
ATOM 1428 N N . LEU A 1 178 ? -9.943 -5.042 13.424 1.00 89.31 178 LEU A N 1
ATOM 1429 C CA . LEU A 1 178 ? -10.594 -3.735 13.535 1.00 89.31 178 LEU A CA 1
ATOM 1430 C C . LEU A 1 178 ? -12.103 -3.799 13.260 1.00 89.31 178 LEU A C 1
ATOM 1432 O O . LEU A 1 178 ? -12.875 -3.203 14.013 1.00 89.31 178 LEU A O 1
ATOM 1436 N N . VAL A 1 179 ? -12.542 -4.535 12.229 1.00 87.88 179 VAL A N 1
ATOM 1437 C CA . VAL A 1 179 ? -13.976 -4.695 11.920 1.00 87.88 179 VAL A CA 1
ATOM 1438 C C . VAL A 1 179 ? -14.706 -5.331 13.102 1.00 87.88 179 VAL A C 1
ATOM 1440 O O . VAL A 1 179 ? -15.684 -4.758 13.583 1.00 87.88 179 VAL A O 1
ATOM 1443 N N . ARG A 1 180 ? -14.209 -6.472 13.600 1.00 87.69 180 ARG A N 1
ATOM 1444 C CA . ARG A 1 180 ? -14.860 -7.248 14.667 1.00 87.69 180 ARG A CA 1
ATOM 1445 C C . ARG A 1 180 ? -14.833 -6.552 16.016 1.00 87.69 180 ARG A C 1
ATOM 1447 O O . ARG A 1 180 ? -15.814 -6.599 16.754 1.00 87.69 180 ARG A O 1
ATOM 1454 N N . ARG A 1 181 ? -13.737 -5.867 16.342 1.00 87.19 181 ARG A N 1
ATOM 1455 C CA . ARG A 1 181 ? -13.603 -5.174 17.626 1.00 87.19 181 ARG A CA 1
ATOM 1456 C C . ARG A 1 181 ? -14.590 -4.020 17.782 1.00 87.19 181 ARG A C 1
ATOM 1458 O O . ARG A 1 181 ? -15.081 -3.796 18.885 1.00 87.19 181 ARG A O 1
ATOM 1465 N N . PHE A 1 182 ? -14.883 -3.299 16.702 1.00 85.94 182 PHE A N 1
ATOM 1466 C CA . PHE A 1 182 ? -15.749 -2.117 16.744 1.00 85.94 182 PHE A CA 1
ATOM 1467 C C . PHE A 1 182 ? -17.179 -2.360 16.244 1.00 85.94 182 PHE A C 1
ATOM 1469 O O . PHE A 1 182 ? -17.980 -1.431 16.251 1.00 85.94 182 PHE A O 1
ATOM 1476 N N . GLU A 1 183 ? -17.534 -3.600 15.896 1.00 82.69 183 GLU A N 1
ATOM 1477 C CA . GLU A 1 183 ? -18.871 -3.978 15.408 1.00 82.69 183 GLU A CA 1
ATOM 1478 C C . GLU A 1 183 ? -19.993 -3.646 16.401 1.00 82.69 183 GLU A C 1
ATOM 1480 O O . GLU A 1 183 ? -21.078 -3.239 15.999 1.00 82.69 183 GLU A O 1
ATOM 1485 N N . LYS A 1 184 ? -19.718 -3.763 17.706 1.00 81.00 184 LYS A N 1
ATOM 1486 C CA . LYS A 1 184 ? -20.697 -3.515 18.779 1.00 81.00 184 LYS A CA 1
ATOM 1487 C C . LYS A 1 184 ? -20.620 -2.110 19.384 1.00 81.00 184 LYS A C 1
ATOM 1489 O O . LYS A 1 184 ? -21.381 -1.798 20.294 1.00 81.00 184 LYS A O 1
ATOM 1494 N N . ALA A 1 185 ? -19.691 -1.271 18.929 1.00 83.62 185 ALA A N 1
ATOM 1495 C CA . ALA A 1 185 ? -19.515 0.078 19.457 1.00 83.62 185 ALA A CA 1
ATOM 1496 C C . ALA A 1 185 ? -20.318 1.077 18.611 1.00 83.62 185 ALA A C 1
ATOM 1498 O O . ALA A 1 185 ? -19.826 1.548 17.588 1.00 83.62 185 ALA A O 1
ATOM 1499 N N . GLU A 1 186 ? -21.534 1.437 19.039 1.00 78.75 186 GLU A N 1
ATOM 1500 C CA . GLU A 1 186 ? -22.435 2.342 18.292 1.00 78.75 186 GLU A CA 1
ATOM 1501 C C . GLU A 1 186 ? -21.777 3.673 17.888 1.00 78.75 186 GLU A C 1
ATOM 1503 O O . GLU A 1 186 ? -21.925 4.133 16.751 1.00 78.75 186 GLU A O 1
ATOM 1508 N N . ALA A 1 187 ? -20.977 4.256 18.787 1.00 78.69 187 ALA A N 1
ATOM 1509 C CA . ALA A 1 187 ? -20.231 5.486 18.524 1.00 78.69 187 ALA A CA 1
ATOM 1510 C C . ALA A 1 187 ? -19.295 5.359 17.306 1.00 78.69 187 ALA A C 1
ATOM 1512 O O . ALA A 1 187 ? -19.142 6.302 16.528 1.00 78.69 187 ALA A O 1
ATOM 1513 N N . VAL A 1 188 ? -18.716 4.174 17.095 1.00 81.19 188 VAL A N 1
ATOM 1514 C CA . VAL A 1 188 ? -17.814 3.874 15.976 1.00 81.19 188 VAL A CA 1
ATOM 1515 C C . VAL A 1 188 ? -18.585 3.391 14.747 1.00 81.19 188 VAL A C 1
ATOM 1517 O O . VAL A 1 188 ? -18.243 3.777 13.629 1.00 81.19 188 VAL A O 1
ATOM 1520 N N . ALA A 1 189 ? -19.667 2.633 14.938 1.00 78.38 189 ALA A N 1
ATOM 1521 C CA . ALA A 1 189 ? -20.520 2.130 13.864 1.00 78.38 189 ALA A CA 1
ATOM 1522 C C . ALA A 1 189 ? -21.144 3.259 13.022 1.00 78.38 189 ALA A C 1
ATOM 1524 O O . ALA A 1 189 ? -21.275 3.132 11.805 1.00 78.38 189 ALA A O 1
ATOM 1525 N N . SER A 1 190 ? -21.450 4.402 13.648 1.00 82.75 190 SER A N 1
ATOM 1526 C CA . SER A 1 190 ? -21.966 5.598 12.963 1.00 82.75 190 SER A CA 1
ATOM 1527 C C . SER A 1 190 ? -20.933 6.322 12.078 1.00 82.75 190 SER A C 1
ATOM 1529 O O . SER A 1 190 ? -21.281 7.203 11.284 1.00 82.75 190 SER A O 1
ATOM 1531 N N . MET A 1 191 ? -19.640 5.988 12.184 1.00 87.12 191 MET A N 1
ATOM 1532 C CA . MET A 1 191 ? -18.586 6.680 11.447 1.00 87.12 191 MET A CA 1
ATOM 1533 C C . MET A 1 191 ? -18.532 6.226 9.983 1.00 87.12 191 MET A C 1
ATOM 1535 O O . MET A 1 191 ? -18.355 5.047 9.677 1.00 87.12 191 MET A O 1
ATOM 1539 N N . LYS A 1 192 ? -18.535 7.187 9.047 1.00 88.38 192 LYS A N 1
ATOM 1540 C CA . LYS A 1 192 ? -18.340 6.910 7.606 1.00 88.38 192 LYS A CA 1
ATOM 1541 C C . LYS A 1 192 ? -17.050 6.128 7.321 1.00 88.38 192 LYS A C 1
ATOM 1543 O O . LYS A 1 192 ? -17.020 5.295 6.422 1.00 88.38 192 LYS A O 1
ATOM 1548 N N . THR A 1 193 ? -15.992 6.381 8.092 1.00 88.75 193 THR A N 1
ATOM 1549 C CA . THR A 1 193 ? -14.710 5.669 7.980 1.00 88.75 193 THR A CA 1
ATOM 1550 C C . THR A 1 193 ? -14.810 4.204 8.398 1.00 88.75 193 THR A C 1
ATOM 1552 O O . THR A 1 193 ? -14.158 3.370 7.780 1.00 88.75 193 THR A O 1
ATOM 1555 N N . TYR A 1 194 ? -15.648 3.876 9.387 1.00 89.19 194 TYR A N 1
ATOM 1556 C CA . TYR A 1 194 ? -15.920 2.491 9.773 1.00 89.19 194 TYR A CA 1
ATOM 1557 C C . TYR A 1 194 ? -16.783 1.780 8.724 1.00 89.19 194 TYR A C 1
ATOM 1559 O O . TYR A 1 194 ? -16.453 0.679 8.304 1.00 89.19 194 TYR A O 1
ATOM 1567 N N . SER A 1 195 ? -17.822 2.443 8.205 1.00 87.19 195 SER A N 1
ATOM 1568 C CA . SER A 1 195 ? -18.628 1.898 7.102 1.00 87.19 195 SER A CA 1
ATOM 1569 C C . SER A 1 195 ? -17.773 1.574 5.867 1.00 87.19 195 SER A C 1
ATOM 1571 O O . SER A 1 195 ? -17.928 0.509 5.270 1.00 87.19 195 SER A O 1
ATOM 1573 N N . LEU A 1 196 ? -16.813 2.442 5.521 1.00 87.94 196 LEU A N 1
ATOM 1574 C CA . LEU A 1 196 ? -15.853 2.182 4.446 1.00 87.94 196 LEU A CA 1
ATOM 1575 C C . LEU A 1 196 ? -14.946 0.977 4.752 1.00 87.94 196 LEU A C 1
ATOM 1577 O O . LEU A 1 196 ? -14.719 0.156 3.867 1.00 87.94 196 LEU A O 1
ATOM 1581 N N . LEU A 1 197 ? -14.460 0.857 5.991 1.00 89.50 197 LEU A N 1
ATOM 1582 C CA . LEU A 1 197 ? -13.643 -0.266 6.463 1.00 89.50 197 LEU A CA 1
ATOM 1583 C C . LEU A 1 197 ? -14.398 -1.600 6.349 1.00 89.50 197 LEU A C 1
ATOM 1585 O O . LEU A 1 197 ? -13.911 -2.526 5.698 1.00 89.50 197 LEU A O 1
ATOM 1589 N N . SER A 1 198 ? -15.622 -1.664 6.871 1.00 86.19 198 SER A N 1
ATOM 1590 C CA . SER A 1 198 ? -16.485 -2.848 6.793 1.00 86.19 198 SER A CA 1
ATOM 1591 C C . SER A 1 198 ? -16.879 -3.190 5.355 1.00 86.19 198 SER A C 1
ATOM 1593 O O . SER A 1 198 ? -16.890 -4.361 4.971 1.00 86.19 198 SER A O 1
ATOM 1595 N N . ARG A 1 199 ? -17.139 -2.179 4.516 1.00 87.44 199 ARG A N 1
ATOM 1596 C CA . ARG A 1 199 ? -17.421 -2.379 3.092 1.00 87.44 199 ARG A CA 1
ATOM 1597 C C . ARG A 1 199 ? -16.234 -3.016 2.376 1.00 87.44 199 ARG A C 1
ATOM 1599 O O . ARG A 1 199 ? -16.404 -4.047 1.730 1.00 87.44 199 ARG A O 1
ATOM 1606 N N . VAL A 1 200 ?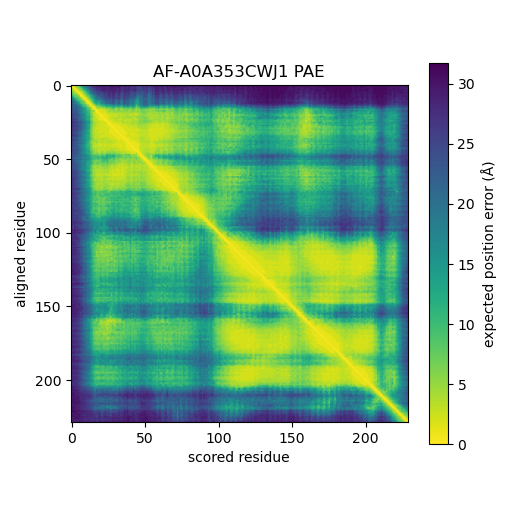 -15.040 -2.442 2.514 1.00 85.62 200 VAL A N 1
ATOM 1607 C CA . VAL A 1 200 ? -13.821 -2.958 1.873 1.00 85.62 200 VAL A CA 1
ATOM 1608 C C . VAL A 1 200 ? -13.521 -4.379 2.340 1.00 85.62 200 VAL A C 1
ATOM 1610 O O . VAL A 1 200 ? -13.229 -5.232 1.503 1.00 85.62 200 VAL A O 1
ATOM 1613 N N . PHE A 1 201 ? -13.688 -4.661 3.633 1.00 85.19 201 PHE A N 1
ATOM 1614 C CA . PHE A 1 201 ? -13.581 -6.012 4.174 1.00 85.19 201 PHE A CA 1
ATOM 1615 C C . PHE A 1 201 ? -14.561 -6.985 3.495 1.00 85.19 201 PHE A C 1
ATOM 1617 O O . PHE A 1 201 ? -14.144 -8.010 2.961 1.00 85.19 201 PHE A O 1
ATOM 1624 N N . SER A 1 202 ? -15.850 -6.641 3.416 1.00 82.19 202 SER A N 1
ATOM 1625 C CA . SER A 1 202 ? -16.869 -7.505 2.797 1.00 82.19 202 SER A CA 1
ATOM 1626 C C . SER A 1 202 ? -16.660 -7.739 1.290 1.00 82.19 202 SER A C 1
ATOM 1628 O O . SER A 1 202 ? -16.967 -8.811 0.762 1.00 82.19 202 SER A O 1
ATOM 1630 N N . GLU A 1 203 ? -16.126 -6.741 0.581 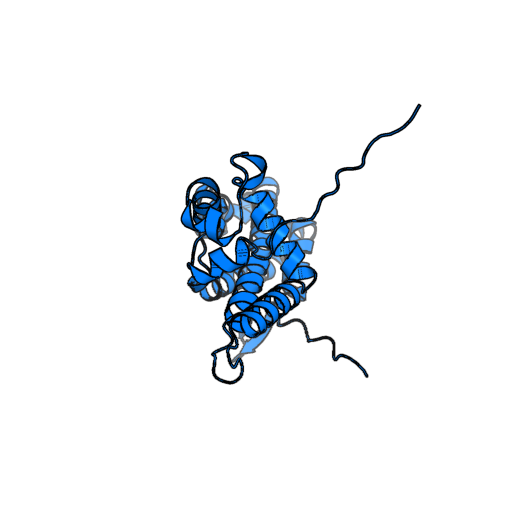1.00 80.81 203 GLU A N 1
ATOM 1631 C CA . GLU A 1 203 ? -15.904 -6.807 -0.863 1.00 80.81 203 GLU A CA 1
ATOM 1632 C C . GLU A 1 203 ? -14.623 -7.572 -1.224 1.00 80.81 203 GLU A C 1
ATOM 1634 O O . GLU A 1 203 ? -14.577 -8.246 -2.260 1.00 80.81 203 GLU A O 1
ATOM 1639 N N . GLN A 1 204 ? -13.580 -7.450 -0.399 1.00 76.38 204 GLN A N 1
ATOM 1640 C CA . GLN A 1 204 ? -12.219 -7.861 -0.746 1.00 76.38 204 GLN A CA 1
ATOM 1641 C C . GLN A 1 204 ? -11.678 -9.018 0.099 1.00 76.38 204 GLN A C 1
ATOM 1643 O O . GLN A 1 204 ? -10.655 -9.580 -0.284 1.00 76.38 204 GLN A O 1
ATOM 1648 N N . CYS A 1 205 ? -12.338 -9.423 1.187 1.00 77.12 205 CYS A N 1
ATOM 1649 C CA . CYS A 1 205 ? -11.901 -10.521 2.055 1.00 77.12 205 CYS A CA 1
ATOM 1650 C C . CYS A 1 205 ? -12.888 -11.699 2.014 1.00 77.12 205 CYS A C 1
ATOM 1652 O O . CYS A 1 205 ? -14.093 -11.526 1.828 1.00 77.12 205 CYS A O 1
ATOM 1654 N N . ASN A 1 206 ? -12.367 -12.919 2.161 1.00 69.44 206 ASN A N 1
ATOM 1655 C CA . ASN A 1 206 ? -13.179 -14.114 2.386 1.00 69.44 206 ASN A CA 1
ATOM 1656 C C . ASN A 1 206 ? -13.062 -14.528 3.852 1.00 69.44 206 ASN A C 1
ATOM 1658 O O . ASN A 1 206 ? -11.969 -14.837 4.317 1.00 69.44 206 ASN A O 1
ATOM 1662 N N . VAL A 1 207 ? -14.184 -14.577 4.563 1.00 65.25 207 VAL A N 1
ATOM 1663 C CA . VAL A 1 207 ? -14.241 -15.179 5.900 1.00 65.25 207 VAL A CA 1
ATOM 1664 C C . VAL A 1 207 ? -14.554 -16.659 5.729 1.00 65.25 207 VAL A C 1
ATOM 1666 O O . VAL A 1 207 ? -15.506 -17.008 5.028 1.00 65.25 207 VAL A O 1
ATOM 1669 N N . VAL A 1 208 ? -13.736 -17.520 6.324 1.00 59.31 208 VAL A N 1
ATOM 1670 C CA . VAL A 1 208 ? -13.951 -18.966 6.358 1.00 59.31 208 VAL A CA 1
ATOM 1671 C C . VAL A 1 208 ? -14.123 -19.372 7.818 1.00 59.31 208 VAL A C 1
ATOM 1673 O O . VAL A 1 208 ? -13.442 -18.878 8.711 1.00 59.31 208 VAL A O 1
ATOM 1676 N N . MET A 1 209 ? -15.088 -20.247 8.071 1.00 44.34 209 MET A N 1
ATOM 1677 C CA . MET A 1 209 ? -15.297 -20.815 9.397 1.00 44.34 209 MET A CA 1
ATOM 1678 C C . MET A 1 209 ? -14.416 -22.052 9.521 1.00 44.34 209 MET A C 1
ATOM 1680 O O . MET A 1 209 ? -14.705 -23.067 8.889 1.00 44.34 209 MET A O 1
ATOM 1684 N N . GLU A 1 210 ? -13.361 -21.986 10.331 1.00 44.72 210 GLU A N 1
ATOM 1685 C CA . GLU A 1 210 ? -12.500 -23.138 10.596 1.00 44.72 210 GLU A CA 1
ATOM 1686 C C . GLU A 1 210 ? -12.537 -23.476 12.093 1.00 44.72 210 GLU A C 1
ATOM 1688 O O . GLU A 1 210 ? -12.216 -22.654 12.951 1.00 44.72 210 GLU A O 1
ATOM 1693 N N . LYS A 1 211 ? -12.994 -24.693 12.425 1.00 40.41 211 LYS A N 1
ATOM 1694 C CA . LYS A 1 211 ? -13.104 -25.211 13.807 1.00 40.41 211 LYS A CA 1
ATOM 1695 C C . LYS A 1 211 ? -13.836 -24.280 14.798 1.00 40.41 211 LYS A C 1
ATOM 1697 O O . LYS A 1 211 ? -13.442 -24.165 15.954 1.00 40.41 211 LYS A O 1
ATOM 1702 N N . GLY A 1 212 ? -14.903 -23.607 14.361 1.00 45.41 212 GLY A N 1
ATOM 1703 C CA . GLY A 1 212 ? -15.729 -22.760 15.236 1.00 45.41 212 GLY A CA 1
ATOM 1704 C C . GLY A 1 212 ? -15.128 -21.390 15.586 1.00 45.41 212 GLY A C 1
ATOM 1705 O O . GLY A 1 212 ? -15.745 -20.647 16.345 1.00 45.41 212 GLY A O 1
ATOM 1706 N N . ARG A 1 213 ? -13.969 -21.023 15.017 1.00 45.06 213 ARG A N 1
ATOM 1707 C CA . ARG A 1 213 ? -13.459 -19.644 14.996 1.00 45.06 213 ARG A CA 1
ATOM 1708 C C . ARG A 1 213 ? -13.613 -19.063 13.593 1.00 45.06 213 ARG A C 1
ATOM 1710 O O . ARG A 1 213 ? -13.343 -19.732 12.598 1.00 45.06 213 ARG A O 1
ATOM 1717 N N . GLU A 1 214 ? -14.035 -17.805 13.524 1.00 52.69 214 GLU A N 1
ATOM 1718 C CA . GLU A 1 214 ? -13.967 -17.033 12.287 1.00 52.69 214 GLU A CA 1
ATOM 1719 C C . GLU A 1 214 ? -12.503 -16.730 11.975 1.00 52.69 214 GLU A C 1
ATOM 1721 O O . GLU A 1 214 ? -11.835 -16.025 12.734 1.00 52.69 214 GLU A O 1
ATOM 1726 N N . THR A 1 215 ? -12.004 -17.265 10.864 1.00 50.12 215 THR A N 1
ATOM 1727 C CA . THR A 1 215 ? -10.680 -16.943 10.337 1.00 50.12 215 THR A CA 1
ATOM 1728 C C . THR A 1 215 ? -10.840 -16.297 8.967 1.00 50.12 215 THR A C 1
ATOM 1730 O O . THR A 1 215 ? -11.738 -16.618 8.184 1.00 50.12 215 THR A O 1
ATOM 1733 N N . VAL A 1 216 ? -9.997 -15.313 8.660 1.00 56.72 216 VAL A N 1
ATOM 1734 C CA . VAL A 1 216 ? -10.017 -14.691 7.335 1.00 56.72 216 VAL A CA 1
ATOM 1735 C C . VAL A 1 216 ? -9.060 -15.446 6.440 1.00 56.72 216 VAL A C 1
ATOM 1737 O O . VAL A 1 216 ? -7.854 -15.448 6.662 1.00 56.72 216 VAL A O 1
ATOM 1740 N N . TRP A 1 217 ? -9.606 -16.086 5.409 1.00 45.06 217 TRP A N 1
ATOM 1741 C CA . TRP A 1 217 ? -8.823 -16.819 4.427 1.00 45.06 217 TRP A CA 1
ATOM 1742 C C . TRP A 1 217 ? -8.533 -15.914 3.232 1.00 45.06 217 TRP A C 1
ATOM 1744 O O . TRP A 1 217 ? -9.197 -15.969 2.194 1.00 45.06 217 TRP A O 1
ATOM 1754 N N . GLY A 1 218 ? -7.545 -15.039 3.417 1.00 54.44 218 GLY A N 1
ATOM 1755 C CA . GLY A 1 218 ? -6.967 -14.200 2.371 1.00 54.44 218 GLY A CA 1
ATOM 1756 C C . GLY A 1 218 ? -7.934 -13.247 1.649 1.00 54.44 218 GLY A C 1
ATOM 1757 O O . GLY A 1 218 ? -9.152 -13.198 1.854 1.00 54.44 218 GLY A O 1
ATOM 1758 N N . ALA A 1 219 ? -7.368 -12.442 0.750 1.00 54.41 219 ALA A N 1
ATOM 1759 C CA . ALA A 1 219 ? -8.142 -11.515 -0.066 1.00 54.41 219 ALA A CA 1
ATOM 1760 C C . ALA A 1 219 ? -8.923 -12.269 -1.162 1.00 54.41 219 ALA A C 1
ATOM 1762 O O . ALA A 1 219 ? -8.332 -12.911 -2.039 1.00 54.41 219 ALA A O 1
ATOM 1763 N N . ARG A 1 220 ? -10.257 -12.141 -1.165 1.00 48.94 220 ARG A N 1
ATOM 1764 C CA . ARG A 1 220 ? -11.199 -12.768 -2.104 1.00 48.94 220 ARG A CA 1
ATOM 1765 C C . ARG A 1 220 ? -10.691 -12.641 -3.545 1.00 48.94 220 ARG A C 1
ATOM 1767 O O . ARG A 1 220 ? -10.495 -11.540 -4.070 1.00 48.94 220 ARG A O 1
ATOM 1774 N N . ARG A 1 221 ? -10.487 -13.767 -4.241 1.00 44.00 221 ARG A N 1
ATOM 1775 C CA . ARG A 1 221 ? -10.355 -13.756 -5.709 1.00 44.00 221 ARG A CA 1
ATOM 1776 C C . ARG A 1 221 ? -11.698 -13.272 -6.257 1.00 44.00 221 ARG A C 1
ATOM 1778 O O . ARG A 1 221 ? -12.705 -13.958 -6.091 1.00 44.00 221 ARG A O 1
ATOM 1785 N N . ARG A 1 222 ? -11.753 -12.082 -6.873 1.00 37.75 222 ARG A N 1
ATOM 1786 C CA . ARG A 1 222 ? -12.960 -11.672 -7.611 1.00 37.75 222 ARG A CA 1
ATOM 1787 C C . ARG A 1 222 ? -13.203 -12.753 -8.662 1.00 37.75 222 ARG A C 1
ATOM 1789 O O . ARG A 1 222 ? -12.292 -13.027 -9.444 1.00 37.75 222 ARG A O 1
ATOM 1796 N N . ARG A 1 223 ? -14.391 -13.379 -8.635 1.00 30.09 223 ARG A N 1
ATOM 1797 C CA . ARG A 1 223 ? -14.828 -14.351 -9.650 1.00 30.09 223 ARG A CA 1
ATOM 1798 C C . ARG A 1 223 ? -14.428 -13.797 -11.014 1.00 30.09 223 ARG A C 1
ATOM 1800 O O . ARG A 1 223 ? -14.744 -12.640 -11.312 1.00 30.09 223 ARG A O 1
ATOM 1807 N N . SER A 1 224 ? -13.695 -14.582 -11.807 1.00 29.45 224 SER A N 1
ATOM 1808 C CA . SER A 1 224 ? -13.570 -14.243 -13.217 1.00 29.45 224 SER A CA 1
ATOM 1809 C C . SER A 1 224 ? -14.997 -14.097 -13.726 1.00 29.45 224 SER A C 1
ATOM 1811 O O . SER A 1 224 ? -15.859 -14.941 -13.468 1.00 29.45 224 SER A O 1
ATOM 1813 N N . VAL A 1 225 ? -15.277 -12.965 -14.361 1.00 33.94 225 VAL A N 1
ATOM 1814 C CA . VAL A 1 225 ? -16.444 -12.877 -15.225 1.00 33.94 225 VAL A CA 1
ATOM 1815 C C . VAL A 1 225 ? -16.253 -14.042 -16.187 1.00 33.94 225 VAL A C 1
ATOM 1817 O O . VAL A 1 225 ? -15.268 -14.052 -16.927 1.00 33.94 225 VAL A O 1
A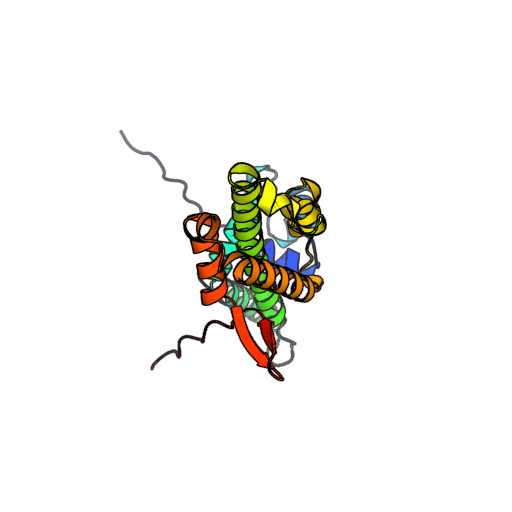TOM 1820 N N . ARG A 1 226 ? -17.098 -15.077 -16.076 1.00 29.25 226 ARG A N 1
ATOM 1821 C CA . ARG A 1 226 ? -17.248 -16.069 -17.139 1.00 29.25 226 ARG A CA 1
ATOM 1822 C C . ARG A 1 226 ? -17.465 -15.227 -18.388 1.00 29.25 226 ARG A C 1
ATOM 1824 O O . ARG A 1 226 ? -18.467 -14.518 -18.447 1.00 29.25 226 ARG A O 1
ATOM 1831 N N . SER A 1 227 ? -16.503 -15.220 -19.307 1.00 31.84 227 SER A N 1
ATOM 1832 C CA . SER A 1 227 ? -16.738 -14.715 -20.651 1.00 31.84 227 SER A CA 1
ATOM 1833 C C . SER A 1 227 ? -17.836 -15.607 -21.218 1.00 31.84 227 SER A C 1
ATOM 1835 O O . SER A 1 227 ? -17.602 -16.762 -21.573 1.00 31.84 227 SER A O 1
ATOM 1837 N N . GLY A 1 228 ? -19.071 -15.132 -21.114 1.00 33.31 228 GLY A N 1
ATOM 1838 C CA . GLY A 1 228 ? -20.210 -15.763 -21.738 1.00 33.31 228 GLY A CA 1
ATOM 1839 C C . GLY A 1 228 ? -20.103 -15.500 -23.226 1.00 33.31 228 GLY A C 1
ATOM 1840 O O . GLY A 1 228 ? -20.203 -14.341 -23.601 1.00 33.31 228 GLY A O 1
ATOM 1841 N N . ARG A 1 229 ? -19.889 -16.594 -23.964 1.00 31.23 229 ARG A N 1
ATOM 1842 C CA . ARG A 1 229 ? -20.094 -16.812 -25.405 1.00 31.23 229 ARG A CA 1
ATOM 1843 C C . ARG A 1 229 ? -19.492 -15.787 -26.359 1.00 31.23 229 ARG A C 1
ATOM 1845 O O . ARG A 1 229 ? -20.039 -14.675 -26.476 1.00 31.23 229 ARG A O 1
#

Radius of gyration: 21.14 Å; Cα contacts (8 Å, |Δi|>4): 209; chains: 1; bounding box: 43×58×60 Å

Sequence (229 aa):
LAGRGDHRCISRPSGSPFQFQAMHDTTDEETVRQLAFNTEWHYALDLSDESDEGKYVCLRTLWTMRQLLAEKKLDRLLFDTVTKKLASVFCVDTSKQRLDSVHITSDMRRLGRIGIFVRVITGFLTNLKRREPKLFATLDTSFGERYLSSKGQSVFSMVKPSESDRTLSQVTEDLFVLVRRFEKAEAVASMKTYSLLSRVFSEQCNVVMEKGRETVWGARRRRSVRSGR

Nearest PDB structures (foldseek):
  6n38-assembly1_B  TM=3.233E-01  e=2.116E+00  Escherichia coli 042

Foldseek 3Di:
DDDDDPPPPPPFALDDLLVVLQVVLAFLVVSQVCLQPPVVCCVVRVVPDPDCVSRGDDSVRVLVVLLVCLVVVVLLVSLVVSVVVVCVVVVPDPVPDDPCSVLSSVLSNLLNLLVLLLVLLLLLLVVCCVQPVVVSVPDDCVSCCLRVDPVNVCVSSGRTSVCSQVSQQVSLVVLVCVLVVCVPPPSSVPDPSSVSSVVSNVQFWDWDQDPNDTDIDTTDDDPPPPPDD

Mean predicted aligned error: 13.08 Å

Secondary structure (DSSP, 8-state):
-------------S--HHHHHHHTT--HHHHHHHHHH-HHHHHHTT----SHHHH---HHHHHHHHHHHHHTTHHHHHHHHHHHHHHHHTT--TTSS--THHHHHHHHHHHHHHHHHHHHHHHHHHHHHHH-HHHHHTS-HHHHHHHHSHHHHHTTTT--GGGHHHHHHHHHHHHHHHHHHHTT-HHHHT-HHHHHHHHHHHHHEEEEEETTEEEEEEE----------

pLDDT: mean 71.38, std 17.19, range [26.61, 91.31]

Solvent-accessible surface area (backbone atoms only — not comparable to full-atom values): 13207 Å² total; per-residue (Å²): 134,89,77,88,79,83,83,78,78,88,77,73,59,92,54,56,73,68,55,55,25,52,75,67,50,35,21,53,60,50,40,35,49,39,49,53,70,34,62,69,53,27,60,75,38,67,51,84,57,91,47,62,84,75,31,48,60,56,66,69,55,56,52,51,53,48,40,54,30,52,74,68,55,42,51,58,55,52,49,53,51,45,52,51,50,50,29,66,75,67,71,49,68,68,89,80,50,85,70,59,64,58,58,47,51,49,31,52,44,38,52,40,50,40,54,54,53,50,53,39,49,33,52,28,52,57,48,37,49,71,77,38,46,72,65,44,68,73,46,66,65,67,56,50,50,49,46,71,31,76,64,26,64,43,53,65,42,57,48,25,48,89,49,28,66,62,53,40,47,54,54,51,51,54,51,48,54,54,46,64,71,40,66,82,36,65,85,49,56,74,32,71,46,43,50,50,41,49,46,50,44,67,74,40,41,31,80,41,81,54,95,90,41,88,41,74,62,53,70,44,78,75,75,74,77,75,82,77,128